Protein AF-A0A0J6CUL3-F1 (afdb_monomer)

Foldseek 3Di:
DDPVVVVVCVQQQCVVPVCLVQLQVLLQVLQQLLLVLLQLLLVLLVLLLVLQVLLLVLLCVLVVDVVPRDQQQAWDWDDLDNDIHTHGNLQVVLCPQVLNSLLSSLSRVSNCQLVVVDDPVVNCVSLVADPQWDWDHDPPGSGTHIGGDDPDPPSHPVVSVVSSLVNLQSSLSSSLSSQLSSVLSVLVSVLSNVLSVLSVVCVVVVHHSVVNSVVSSVSSVVSSVVSSPRDSVVSVVVVVVVCVVVVRDCPSND

Structure (mmCIF, N/CA/C/O backbone):
data_AF-A0A0J6CUL3-F1
#
_entry.id   AF-A0A0J6CUL3-F1
#
loop_
_atom_site.group_PDB
_atom_site.id
_atom_site.type_symbol
_atom_site.label_atom_id
_atom_site.label_alt_id
_atom_site.label_comp_id
_atom_site.label_asym_id
_atom_site.label_entity_id
_atom_site.label_seq_id
_atom_site.pdbx_PDB_ins_code
_atom_site.Cartn_x
_atom_site.Cartn_y
_atom_site.Cartn_z
_atom_site.occupancy
_atom_site.B_iso_or_equiv
_atom_site.auth_seq_id
_atom_site.auth_comp_id
_atom_site.auth_asym_id
_atom_site.auth_atom_id
_atom_site.pdbx_PDB_model_num
ATOM 1 N N . MET A 1 1 ? 11.573 -14.910 -45.440 1.00 44.66 1 MET A N 1
ATOM 2 C CA . MET A 1 1 ? 12.304 -13.724 -44.953 1.00 44.66 1 MET A CA 1
ATOM 3 C C . MET A 1 1 ? 12.453 -12.785 -46.127 1.00 44.66 1 MET A C 1
ATOM 5 O O . MET A 1 1 ? 12.953 -13.216 -47.161 1.00 44.66 1 MET A O 1
ATOM 9 N N . SER A 1 2 ? 11.880 -11.588 -46.028 1.00 43.56 2 SER A N 1
ATOM 10 C CA . SER A 1 2 ? 11.942 -10.580 -47.084 1.00 43.56 2 SER A CA 1
ATOM 11 C C . SER A 1 2 ? 13.260 -9.818 -46.957 1.00 43.56 2 SER A C 1
ATOM 13 O O . SER A 1 2 ? 13.636 -9.421 -45.863 1.00 43.56 2 SER A O 1
ATOM 15 N N . PHE A 1 3 ? 13.939 -9.579 -48.080 1.00 41.72 3 PHE A N 1
ATOM 16 C CA . PHE A 1 3 ? 15.151 -8.750 -48.183 1.00 41.72 3 PHE A CA 1
ATOM 17 C C . PHE A 1 3 ? 14.987 -7.349 -47.554 1.00 41.72 3 PHE A C 1
ATOM 19 O O . PHE A 1 3 ? 15.961 -6.729 -47.141 1.00 41.72 3 PHE A O 1
ATOM 26 N N . TRP A 1 4 ? 13.748 -6.864 -47.440 1.00 39.94 4 TRP A N 1
ATOM 27 C CA . TRP A 1 4 ? 13.429 -5.582 -46.813 1.00 39.94 4 TRP A CA 1
ATOM 28 C C . TRP A 1 4 ? 13.361 -5.633 -45.277 1.00 39.94 4 TRP A C 1
ATOM 30 O O . TRP A 1 4 ? 13.526 -4.587 -44.653 1.00 39.94 4 TRP A O 1
ATOM 40 N N . ASP A 1 5 ? 13.193 -6.814 -44.669 1.00 49.19 5 ASP A N 1
ATOM 41 C CA . ASP A 1 5 ? 13.207 -6.972 -43.204 1.00 49.19 5 ASP A CA 1
ATOM 42 C C . ASP A 1 5 ? 14.637 -6.834 -42.640 1.00 49.19 5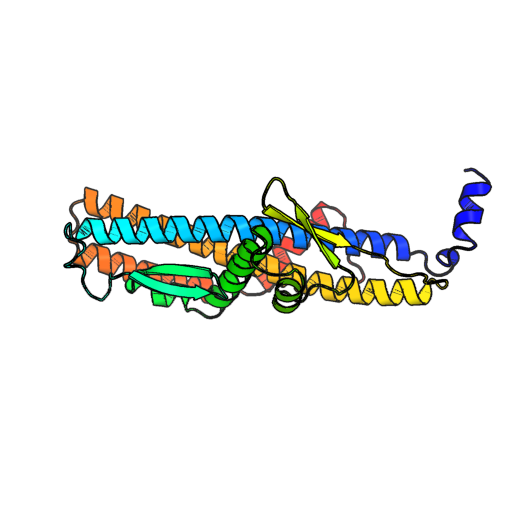 ASP A C 1
ATOM 44 O O . ASP A 1 5 ? 14.825 -6.304 -41.547 1.00 49.19 5 ASP A O 1
ATOM 48 N N . ASP A 1 6 ? 15.659 -7.219 -43.417 1.00 45.94 6 ASP A N 1
ATOM 49 C CA . ASP A 1 6 ? 17.073 -7.142 -43.011 1.00 45.94 6 ASP A CA 1
ATOM 50 C C . ASP A 1 6 ? 17.668 -5.728 -43.144 1.00 45.94 6 ASP A C 1
ATOM 52 O O . ASP A 1 6 ? 18.535 -5.326 -42.365 1.00 45.94 6 ASP A O 1
ATOM 56 N N . ILE A 1 7 ? 17.191 -4.922 -44.099 1.00 44.66 7 ILE A N 1
ATOM 57 C CA . ILE A 1 7 ? 17.697 -3.551 -44.303 1.00 44.66 7 ILE A CA 1
ATOM 58 C C . ILE A 1 7 ? 17.168 -2.595 -43.222 1.00 44.66 7 ILE A C 1
ATOM 60 O O . ILE A 1 7 ? 17.856 -1.642 -42.849 1.00 44.66 7 ILE A O 1
ATOM 64 N N . GLY A 1 8 ? 15.990 -2.883 -42.657 1.00 40.47 8 GLY A N 1
ATOM 65 C CA . GLY A 1 8 ? 15.426 -2.126 -41.537 1.00 40.47 8 GLY A CA 1
ATOM 66 C C . GLY A 1 8 ? 16.288 -2.170 -40.268 1.00 40.47 8 GLY A C 1
ATOM 67 O O . GLY A 1 8 ? 16.299 -1.202 -39.513 1.00 40.47 8 GLY A O 1
ATOM 68 N N . GLY A 1 9 ? 17.063 -3.240 -40.050 1.00 42.53 9 GLY A N 1
ATOM 69 C CA . GLY A 1 9 ? 17.996 -3.354 -38.918 1.00 42.53 9 GLY A CA 1
ATOM 70 C C . GLY A 1 9 ? 19.352 -2.671 -39.141 1.00 42.53 9 GLY A C 1
ATOM 71 O O . GLY A 1 9 ? 20.005 -2.251 -38.181 1.00 42.53 9 GLY A O 1
ATOM 72 N N . LEU A 1 10 ? 19.770 -2.520 -40.402 1.00 45.31 10 LEU A N 1
ATOM 73 C CA . LEU A 1 10 ? 21.104 -2.044 -40.799 1.00 45.31 10 LEU A CA 1
ATOM 74 C C . LEU A 1 10 ? 21.318 -0.539 -40.555 1.00 45.31 10 LEU A C 1
ATOM 76 O O . LEU A 1 10 ? 22.452 -0.104 -40.366 1.00 45.31 10 LEU A O 1
ATOM 80 N N . PHE A 1 11 ? 20.238 0.250 -40.500 1.00 49.31 11 PHE A N 1
ATOM 81 C CA . PHE A 1 11 ? 20.298 1.715 -40.372 1.00 49.31 11 PHE A CA 1
ATOM 82 C C . PHE A 1 11 ? 19.585 2.286 -39.135 1.00 49.31 11 PHE A C 1
ATOM 84 O O . PHE A 1 11 ? 19.601 3.497 -38.932 1.00 49.31 11 PHE A O 1
ATOM 91 N N . THR A 1 12 ? 19.007 1.445 -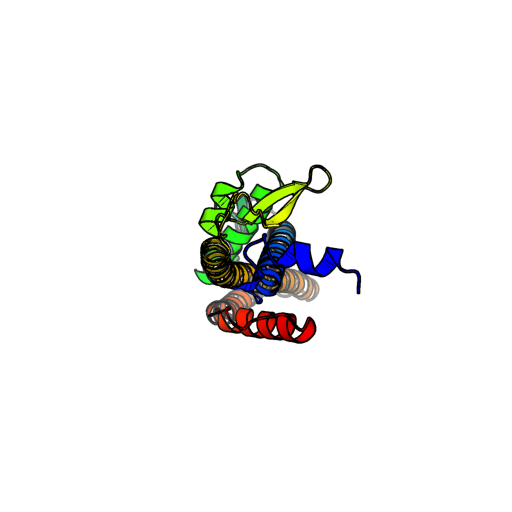38.271 1.00 49.41 12 THR A N 1
ATOM 92 C CA . THR A 1 12 ? 18.362 1.864 -37.005 1.00 49.41 12 THR A CA 1
ATOM 93 C C . THR A 1 12 ? 19.311 1.857 -35.805 1.00 49.41 12 THR A C 1
ATOM 95 O O . THR A 1 12 ? 18.909 2.157 -34.685 1.00 49.41 12 THR A O 1
ATOM 98 N N . GLY A 1 13 ? 20.589 1.529 -36.016 1.00 50.22 13 GLY A N 1
ATOM 99 C CA . GLY A 1 13 ? 21.589 1.445 -34.953 1.00 50.22 13 GLY A CA 1
ATOM 100 C C . GLY A 1 13 ? 21.521 0.157 -34.126 1.00 50.22 13 GLY A C 1
ATOM 101 O O . GLY A 1 13 ? 22.474 -0.118 -33.409 1.00 50.22 13 GLY A O 1
ATOM 102 N N . ASP A 1 14 ? 20.484 -0.675 -34.262 1.00 53.06 14 ASP A N 1
ATOM 103 C CA . ASP A 1 14 ? 20.316 -1.899 -33.462 1.00 53.06 14 ASP A CA 1
ATOM 104 C C . ASP A 1 14 ? 21.173 -3.090 -33.948 1.00 53.06 14 ASP A C 1
ATOM 106 O O . ASP A 1 14 ? 21.410 -4.020 -33.181 1.00 53.06 14 ASP A O 1
ATOM 110 N N . THR A 1 15 ? 21.759 -3.034 -35.155 1.00 59.75 15 THR A N 1
ATOM 111 C CA . THR A 1 15 ? 22.720 -4.056 -35.646 1.00 59.75 15 THR A CA 1
ATOM 112 C C . THR A 1 15 ? 23.924 -4.240 -34.708 1.00 59.75 15 THR A C 1
ATOM 114 O O . THR A 1 15 ? 24.419 -5.352 -34.542 1.00 59.75 15 THR A O 1
ATOM 117 N N . TYR A 1 16 ? 24.380 -3.167 -34.051 1.00 67.12 16 TYR A N 1
ATOM 118 C CA . TYR A 1 16 ? 25.482 -3.215 -33.079 1.00 67.12 16 TYR A CA 1
ATOM 119 C C . TYR A 1 16 ? 25.001 -3.338 -31.621 1.00 67.12 16 TYR A C 1
ATOM 121 O O . TYR A 1 16 ? 25.823 -3.469 -30.714 1.00 67.12 16 TYR A O 1
ATOM 129 N N . PHE A 1 17 ? 23.682 -3.316 -31.384 1.00 75.94 17 PHE A N 1
ATOM 130 C CA . PHE A 1 17 ? 23.062 -3.374 -30.054 1.00 75.94 17 PHE A CA 1
ATOM 131 C C . PHE A 1 17 ? 21.828 -4.302 -30.053 1.00 75.94 17 PHE A C 1
ATOM 133 O O . PHE A 1 17 ? 20.712 -3.855 -29.781 1.00 75.94 17 PHE A O 1
ATOM 140 N N . PRO A 1 18 ? 22.009 -5.613 -30.307 1.00 80.94 18 PRO A N 1
ATOM 141 C CA . PRO A 1 18 ? 20.913 -6.552 -30.581 1.00 80.94 18 PRO A CA 1
ATOM 142 C C . PRO A 1 18 ? 19.974 -6.808 -29.392 1.00 80.94 18 PRO A C 1
ATOM 144 O O . PRO A 1 18 ? 18.867 -7.306 -29.572 1.00 80.94 18 PRO A O 1
ATOM 147 N N . ASP A 1 19 ? 20.393 -6.473 -28.171 1.00 86.88 19 ASP A N 1
ATOM 148 C CA . ASP A 1 19 ? 19.566 -6.615 -26.968 1.00 86.88 19 ASP A CA 1
ATOM 149 C C . ASP A 1 19 ? 18.691 -5.378 -26.684 1.00 86.88 19 ASP A C 1
ATOM 151 O O . ASP A 1 19 ? 17.895 -5.404 -25.749 1.00 86.88 19 ASP A O 1
ATOM 155 N N . ASN A 1 20 ? 18.798 -4.293 -27.465 1.00 86.12 20 ASN A N 1
ATOM 156 C CA . ASN A 1 20 ? 17.945 -3.109 -27.295 1.00 86.12 20 ASN A CA 1
ATOM 157 C C . ASN A 1 20 ? 16.443 -3.441 -27.333 1.00 86.12 20 ASN A C 1
ATOM 159 O O . ASN A 1 20 ? 15.757 -3.019 -26.406 1.00 86.12 20 ASN A O 1
ATOM 163 N N . PRO A 1 21 ? 15.925 -4.252 -28.276 1.00 87.19 21 PRO A N 1
ATOM 164 C CA . PRO A 1 21 ? 14.518 -4.655 -28.252 1.00 87.19 21 PRO A CA 1
ATOM 165 C C . PRO A 1 21 ? 14.106 -5.379 -26.959 1.00 87.19 21 PRO A C 1
ATOM 167 O O . PRO A 1 21 ? 13.010 -5.163 -26.448 1.00 87.19 21 PRO A O 1
ATOM 170 N N . LYS A 1 22 ? 14.993 -6.204 -26.378 1.00 91.19 22 LYS A N 1
ATOM 171 C CA . LYS A 1 22 ? 14.725 -6.880 -25.095 1.00 91.19 22 LYS A CA 1
ATOM 172 C C . LYS A 1 22 ? 14.691 -5.890 -23.935 1.00 91.19 22 LYS A C 1
ATOM 174 O O . LYS A 1 22 ? 13.829 -6.002 -23.070 1.00 91.19 22 LYS A O 1
ATOM 179 N N . ARG A 1 23 ? 15.597 -4.908 -23.936 1.00 91.44 23 ARG A N 1
ATOM 180 C CA . ARG A 1 23 ? 15.607 -3.823 -22.949 1.00 91.44 23 ARG A CA 1
ATOM 181 C C . ARG A 1 23 ? 14.358 -2.952 -23.042 1.00 91.44 23 ARG A C 1
ATOM 183 O O . ARG A 1 23 ? 13.784 -2.622 -22.013 1.00 91.44 23 ARG A O 1
ATOM 190 N N . GLU A 1 24 ? 13.919 -2.603 -24.252 1.00 89.81 24 GLU A N 1
ATOM 191 C CA . GLU A 1 24 ? 12.672 -1.856 -24.462 1.00 89.81 24 GLU A CA 1
ATOM 192 C C . GLU A 1 24 ? 11.479 -2.629 -23.912 1.00 89.81 24 GLU A C 1
ATOM 194 O O . GLU A 1 24 ? 10.695 -2.076 -23.145 1.00 89.81 24 GLU A O 1
ATOM 199 N N . HIS A 1 25 ? 11.383 -3.919 -24.243 1.00 90.94 25 HIS A N 1
ATOM 200 C CA . HIS A 1 25 ? 10.333 -4.782 -23.718 1.00 90.94 25 HIS A CA 1
ATOM 201 C C . HIS A 1 25 ? 10.380 -4.860 -22.187 1.00 90.94 25 HIS A C 1
ATOM 203 O O . HIS A 1 25 ? 9.357 -4.678 -21.535 1.00 90.94 25 HIS A O 1
ATOM 209 N N . ARG A 1 26 ? 11.561 -5.056 -21.587 1.00 94.50 26 ARG A N 1
ATOM 210 C CA . ARG A 1 26 ? 11.705 -5.085 -20.124 1.00 94.50 26 ARG A CA 1
ATOM 211 C C . ARG A 1 26 ? 11.300 -3.759 -19.483 1.00 94.50 26 ARG A C 1
ATOM 213 O O . ARG A 1 26 ? 10.568 -3.758 -18.500 1.00 94.50 26 ARG A O 1
ATOM 220 N N . ALA A 1 27 ? 11.717 -2.629 -20.044 1.00 93.62 27 ALA A N 1
ATOM 221 C CA . ALA A 1 27 ? 11.308 -1.316 -19.558 1.00 93.62 27 ALA A CA 1
ATOM 222 C C . ALA A 1 27 ? 9.782 -1.111 -19.664 1.00 93.62 27 ALA A C 1
ATOM 224 O O . ALA A 1 27 ? 9.184 -0.539 -18.755 1.00 93.62 27 ALA A O 1
ATOM 225 N N . GLN A 1 28 ? 9.136 -1.623 -20.720 1.00 91.94 28 GLN A N 1
ATOM 226 C CA . GLN A 1 28 ? 7.675 -1.610 -20.858 1.00 91.94 28 GLN A CA 1
ATOM 227 C C . GLN A 1 28 ? 6.987 -2.495 -19.811 1.00 91.94 28 GLN A C 1
ATOM 229 O O . GLN A 1 28 ? 6.014 -2.053 -19.207 1.00 91.94 28 GLN A O 1
ATOM 234 N N . GLU A 1 29 ? 7.495 -3.705 -19.552 1.00 94.31 29 GLU A N 1
ATOM 235 C CA . GLU A 1 29 ? 6.981 -4.578 -18.484 1.00 94.31 29 GLU A CA 1
ATOM 236 C C . GLU A 1 29 ? 7.065 -3.892 -17.114 1.00 94.31 29 GLU A C 1
ATOM 238 O O . GLU A 1 29 ? 6.113 -3.929 -16.337 1.00 94.31 29 GLU A O 1
ATOM 243 N N . LEU A 1 30 ? 8.192 -3.235 -16.822 1.00 96.25 30 LEU A N 1
ATOM 244 C CA . LEU A 1 30 ? 8.384 -2.498 -15.573 1.00 96.25 30 LEU A CA 1
ATOM 245 C C . LEU A 1 30 ? 7.421 -1.307 -15.463 1.00 96.25 30 LEU A C 1
ATOM 247 O O . LEU A 1 30 ? 6.851 -1.092 -14.395 1.00 96.25 30 LEU A O 1
ATOM 251 N N . ALA A 1 31 ? 7.203 -0.563 -16.553 1.00 94.00 31 ALA A N 1
ATOM 252 C CA . ALA A 1 31 ? 6.225 0.525 -16.597 1.00 94.00 31 ALA A CA 1
ATOM 253 C C . ALA A 1 31 ? 4.807 0.012 -16.313 1.00 94.00 31 ALA A C 1
ATOM 255 O O . ALA A 1 31 ? 4.128 0.537 -15.429 1.00 94.00 31 ALA A O 1
ATOM 256 N N . GLN A 1 32 ? 4.402 -1.066 -16.989 1.00 93.06 32 GLN A N 1
ATOM 257 C CA . GLN A 1 32 ? 3.103 -1.709 -16.786 1.00 93.06 32 GLN A CA 1
ATOM 258 C C . GLN A 1 32 ? 2.926 -2.186 -15.344 1.00 93.06 32 GLN A C 1
ATOM 260 O O . GLN A 1 32 ? 1.919 -1.869 -14.720 1.00 93.06 32 GLN A O 1
ATOM 265 N N . ASP A 1 33 ? 3.918 -2.872 -14.773 1.00 95.75 33 ASP A N 1
ATOM 266 C CA . ASP A 1 33 ? 3.842 -3.349 -13.392 1.00 95.75 33 ASP A CA 1
ATOM 267 C C . ASP A 1 33 ? 3.747 -2.197 -12.383 1.00 95.75 33 ASP A C 1
ATOM 269 O O . ASP A 1 33 ? 2.975 -2.271 -11.423 1.00 95.75 33 ASP A O 1
ATOM 273 N N . CYS A 1 34 ? 4.495 -1.111 -12.596 1.00 96.44 34 CYS A N 1
ATOM 274 C CA . CYS A 1 34 ? 4.364 0.100 -11.791 1.00 96.44 34 CYS A CA 1
ATOM 275 C C . CYS A 1 34 ? 2.952 0.694 -11.904 1.00 96.44 34 CYS A C 1
ATOM 277 O O . CYS A 1 34 ? 2.367 1.060 -10.881 1.00 96.44 34 CYS A O 1
ATOM 279 N N . GLY A 1 35 ? 2.373 0.754 -13.107 1.00 93.81 35 GLY A N 1
ATOM 280 C CA . GLY A 1 35 ? 0.992 1.204 -13.320 1.00 93.81 35 GLY A CA 1
ATOM 281 C C . GLY A 1 35 ? -0.038 0.311 -12.621 1.00 93.81 35 GLY A C 1
ATOM 282 O O . GLY A 1 35 ? -0.913 0.805 -11.906 1.00 93.81 35 GLY A O 1
ATOM 283 N N . ASP A 1 36 ? 0.117 -1.007 -12.728 1.00 94.25 36 ASP A N 1
ATOM 284 C CA . ASP A 1 36 ? -0.743 -1.991 -12.070 1.00 94.25 36 ASP A CA 1
ATOM 285 C C . ASP A 1 36 ? -0.704 -1.855 -10.545 1.00 94.25 36 ASP A C 1
ATOM 287 O O . ASP A 1 36 ? -1.746 -1.884 -9.882 1.00 94.25 36 ASP A O 1
ATOM 291 N N . PHE A 1 37 ? 0.488 -1.708 -9.955 1.00 96.44 37 PHE A N 1
ATOM 292 C CA . PHE A 1 37 ? 0.608 -1.512 -8.510 1.00 96.44 37 PHE A CA 1
ATOM 293 C C . PHE A 1 37 ? 0.065 -0.161 -8.068 1.00 96.44 37 PHE A C 1
ATOM 295 O O . PHE A 1 37 ? -0.600 -0.114 -7.037 1.00 96.44 37 PHE A O 1
ATOM 302 N N . THR A 1 38 ? 0.273 0.901 -8.846 1.00 95.81 38 THR A N 1
ATOM 303 C CA . THR A 1 38 ? -0.305 2.229 -8.580 1.00 95.81 38 THR A CA 1
ATOM 304 C C . THR A 1 38 ? -1.831 2.159 -8.549 1.00 95.81 38 THR A C 1
ATOM 306 O O . THR A 1 38 ? -2.465 2.632 -7.607 1.00 95.81 38 THR A O 1
ATOM 309 N N . SER A 1 39 ? -2.428 1.474 -9.524 1.00 93.31 39 SER A N 1
ATOM 310 C CA . SER A 1 39 ? -3.876 1.255 -9.601 1.00 93.31 39 SER A CA 1
ATOM 311 C C . SER A 1 39 ? -4.394 0.464 -8.398 1.00 93.31 39 SER A C 1
ATOM 313 O O . SER A 1 39 ? -5.350 0.871 -7.740 1.00 93.31 39 SER A O 1
ATOM 315 N N . LYS A 1 40 ? -3.716 -0.635 -8.042 1.00 95.12 40 LYS A N 1
ATOM 316 C CA . LYS A 1 40 ? -4.054 -1.439 -6.855 1.00 95.12 40 LYS A CA 1
ATOM 317 C C . LYS A 1 40 ? -3.923 -0.645 -5.557 1.00 95.12 40 LYS A C 1
ATOM 319 O O . LYS A 1 40 ? -4.733 -0.828 -4.655 1.00 95.12 40 LYS A O 1
ATOM 324 N N . LEU A 1 41 ? -2.908 0.207 -5.451 1.00 96.81 41 LEU A N 1
ATOM 325 C CA . LEU A 1 41 ? -2.666 1.073 -4.300 1.00 96.81 41 LEU A CA 1
ATOM 326 C C . LEU A 1 41 ? -3.743 2.150 -4.158 1.00 96.81 41 LEU A C 1
ATOM 328 O O . LEU A 1 41 ? -4.179 2.393 -3.038 1.00 96.81 41 LEU A O 1
ATOM 332 N N . SER A 1 42 ? -4.209 2.727 -5.267 1.00 94.88 42 SER A N 1
ATOM 333 C CA . SER A 1 42 ? -5.346 3.654 -5.282 1.00 94.88 42 SER A CA 1
ATOM 334 C C . SER A 1 42 ? -6.611 3.002 -4.709 1.00 94.88 42 SER A C 1
ATOM 336 O O . SER A 1 42 ? -7.157 3.479 -3.713 1.00 94.88 42 SER A O 1
ATOM 338 N N . SER A 1 43 ? -7.013 1.837 -5.237 1.00 94.50 43 SER A N 1
ATOM 339 C CA . SER A 1 43 ? -8.168 1.090 -4.711 1.00 94.50 43 SER A CA 1
ATOM 340 C C . SER A 1 43 ? -7.988 0.669 -3.251 1.00 94.50 43 SER A C 1
ATOM 342 O O . SER A 1 43 ? -8.943 0.614 -2.479 1.00 94.50 43 SER A O 1
ATOM 344 N N . LEU A 1 44 ? -6.756 0.356 -2.851 1.00 95.69 44 LEU A N 1
ATOM 345 C CA . LEU A 1 44 ? -6.450 -0.043 -1.485 1.00 95.69 44 LEU A CA 1
ATOM 346 C C . LEU A 1 44 ? -6.482 1.137 -0.509 1.00 95.69 44 LEU A C 1
ATOM 348 O O . LEU A 1 44 ? -6.868 0.931 0.636 1.00 95.69 44 LEU A O 1
ATOM 352 N N . ALA A 1 45 ? -6.135 2.354 -0.938 1.00 95.81 45 ALA A N 1
ATOM 353 C CA . ALA A 1 45 ? -6.303 3.558 -0.127 1.00 95.81 45 ALA A CA 1
ATOM 354 C C . ALA A 1 45 ? -7.784 3.779 0.202 1.00 95.81 45 ALA A C 1
ATOM 356 O O . ALA A 1 45 ? -8.146 3.903 1.371 1.00 95.81 45 ALA A O 1
ATOM 357 N N . GLU A 1 46 ? -8.647 3.739 -0.816 1.00 94.38 46 GLU A N 1
ATOM 358 C CA . GLU A 1 46 ? -10.098 3.845 -0.640 1.00 94.38 46 GLU A CA 1
ATOM 359 C C . GLU A 1 46 ? -10.625 2.745 0.289 1.00 94.38 46 GLU A C 1
ATOM 361 O O . GLU A 1 46 ? -11.355 3.021 1.243 1.00 94.38 46 GLU A O 1
ATOM 366 N N . LYS A 1 47 ? -10.178 1.500 0.080 1.00 95.31 47 LYS A N 1
ATOM 367 C CA . LYS A 1 47 ? -10.542 0.380 0.947 1.00 95.31 47 LYS A CA 1
ATOM 368 C C . LYS A 1 47 ? -10.115 0.610 2.399 1.00 95.31 47 LYS A C 1
ATOM 370 O O . LYS A 1 47 ? -10.929 0.417 3.292 1.00 95.31 47 LYS A O 1
ATOM 375 N N . VAL A 1 48 ? -8.872 1.028 2.647 1.00 96.31 48 VAL A N 1
ATOM 376 C CA . VAL A 1 48 ? -8.377 1.296 4.006 1.00 96.31 48 VAL A CA 1
ATOM 377 C C . VAL A 1 48 ? -9.180 2.412 4.669 1.00 96.31 48 VAL A C 1
ATOM 379 O O . VAL A 1 48 ? -9.530 2.273 5.836 1.00 96.31 48 VAL A O 1
ATOM 382 N N . LYS A 1 49 ? -9.521 3.484 3.943 1.00 95.81 49 LYS A N 1
ATOM 383 C CA . LYS A 1 49 ? -10.384 4.550 4.472 1.00 95.81 49 LYS A CA 1
ATOM 384 C C . LYS A 1 49 ? -11.743 4.007 4.896 1.00 95.81 49 LYS A C 1
ATOM 386 O O . LYS A 1 49 ? -12.159 4.256 6.021 1.00 95.81 49 LYS A O 1
ATOM 391 N N . ASN A 1 50 ? -12.379 3.205 4.047 1.00 95.56 50 ASN A N 1
ATOM 392 C CA . ASN A 1 50 ? -13.664 2.584 4.363 1.00 95.56 50 ASN A CA 1
ATOM 393 C C . ASN A 1 50 ? -13.564 1.618 5.557 1.00 95.56 50 ASN A C 1
ATOM 395 O O . ASN A 1 50 ? -14.413 1.659 6.445 1.00 95.56 50 ASN A O 1
ATOM 399 N N . ASP A 1 51 ? -12.513 0.793 5.615 1.00 95.94 51 ASP A N 1
ATOM 400 C CA . ASP A 1 51 ? -12.273 -0.130 6.730 1.00 95.94 51 ASP A CA 1
ATOM 401 C C . ASP A 1 51 ? -12.051 0.639 8.055 1.00 95.94 51 ASP A C 1
ATOM 403 O O . ASP A 1 51 ? -12.545 0.223 9.102 1.00 95.94 51 ASP A O 1
ATOM 407 N N . LEU A 1 52 ? -11.331 1.769 8.025 1.00 96.19 52 LEU A N 1
ATOM 408 C CA . LEU A 1 52 ? -11.109 2.639 9.188 1.00 96.19 52 LEU A CA 1
ATOM 409 C C . LEU A 1 52 ? -12.398 3.322 9.647 1.00 96.19 52 LEU A C 1
ATOM 411 O O . LEU A 1 52 ? -12.687 3.324 10.842 1.00 96.19 52 LEU A O 1
ATOM 415 N N . THR A 1 53 ? -13.190 3.864 8.717 1.00 94.94 53 THR A N 1
ATOM 416 C CA . THR A 1 53 ? -14.505 4.440 9.028 1.00 94.94 53 THR A CA 1
ATOM 417 C C . THR A 1 53 ? -15.401 3.398 9.689 1.00 94.94 53 THR A C 1
ATOM 419 O O . THR A 1 53 ? -15.955 3.658 10.754 1.00 94.94 53 THR A O 1
ATOM 422 N N . GLN A 1 54 ? -15.463 2.189 9.126 1.00 94.50 54 GLN A N 1
ATOM 423 C CA . GLN A 1 54 ? -16.227 1.092 9.708 1.00 94.50 54 GLN A CA 1
ATOM 424 C C . GLN A 1 54 ? -15.734 0.742 11.121 1.00 94.50 54 GLN A C 1
ATOM 426 O O . GLN A 1 54 ? -16.546 0.578 12.031 1.00 94.50 54 GLN A O 1
ATOM 431 N N . LEU A 1 55 ? -14.419 0.649 11.331 1.00 95.38 55 LEU A N 1
ATOM 432 C CA . LEU A 1 55 ? -13.854 0.368 12.650 1.00 95.38 55 LEU A CA 1
ATOM 433 C C . LEU A 1 55 ? -14.199 1.468 13.668 1.00 95.38 55 LEU A C 1
ATOM 435 O O . LEU A 1 55 ? -14.552 1.160 14.808 1.00 95.38 55 LEU A O 1
ATOM 439 N N . ASN A 1 56 ? -14.134 2.740 13.266 1.00 94.12 56 ASN A N 1
ATOM 440 C CA . ASN A 1 56 ? -14.511 3.871 14.116 1.00 94.12 56 ASN A CA 1
ATOM 441 C C . ASN A 1 56 ? -15.994 3.800 14.512 1.00 94.12 56 ASN A C 1
ATOM 443 O O . ASN A 1 56 ? -16.317 3.971 15.689 1.00 94.12 56 ASN A O 1
ATOM 447 N N . ASP A 1 57 ? -16.882 3.493 13.564 1.00 92.12 57 ASP A N 1
ATOM 448 C CA . ASP A 1 57 ? -18.318 3.337 13.818 1.00 92.12 57 ASP A CA 1
ATOM 449 C C . ASP A 1 57 ? -18.601 2.166 14.768 1.00 92.12 57 ASP A C 1
ATOM 451 O O . ASP A 1 57 ? -19.415 2.266 15.691 1.00 92.12 57 ASP A O 1
ATOM 455 N N . GLU A 1 58 ? -17.899 1.047 14.589 1.00 92.75 58 GLU A N 1
ATOM 456 C CA .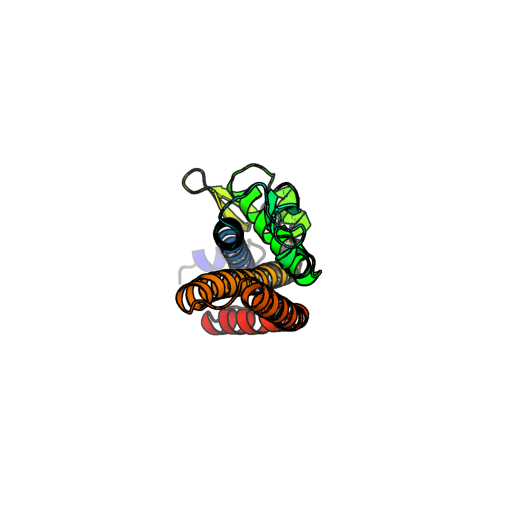 GLU A 1 58 ? -18.039 -0.130 15.443 1.00 92.75 58 GLU A CA 1
ATOM 457 C C . GLU A 1 58 ? -17.557 0.136 16.870 1.00 92.75 58 GLU A C 1
ATOM 459 O O . GLU A 1 58 ? -18.264 -0.213 17.822 1.00 92.75 58 GLU A O 1
ATOM 464 N N . LEU A 1 59 ? -16.419 0.818 17.026 1.00 92.94 59 LEU A N 1
ATOM 465 C CA . LEU A 1 59 ? -15.925 1.294 18.318 1.00 92.94 59 LEU A CA 1
ATOM 466 C C . LEU A 1 59 ? -16.919 2.256 18.969 1.00 92.94 59 LEU A C 1
ATOM 468 O O . LEU A 1 59 ? -17.243 2.093 20.145 1.00 92.94 59 LEU A O 1
ATOM 472 N N . ALA A 1 60 ? -17.469 3.209 18.213 1.00 90.62 60 ALA A N 1
ATOM 473 C CA . ALA A 1 60 ? -18.474 4.134 18.723 1.00 90.62 60 ALA A CA 1
ATOM 474 C C . ALA A 1 60 ? -19.742 3.403 19.197 1.00 90.62 60 ALA A C 1
ATOM 476 O O . ALA A 1 60 ? -20.299 3.712 20.256 1.00 90.62 60 ALA A O 1
ATOM 477 N N . SER A 1 61 ? -20.151 2.364 18.464 1.00 90.62 61 SER A N 1
ATOM 478 C CA . SER A 1 61 ? -21.325 1.545 18.778 1.00 90.62 61 SER A CA 1
ATOM 479 C C . SER A 1 61 ? -21.223 0.780 20.103 1.00 90.62 61 SER A C 1
ATOM 481 O O . SER A 1 61 ? -22.250 0.318 20.610 1.00 90.62 61 SER A O 1
ATOM 483 N N . LEU A 1 62 ? -20.013 0.595 20.648 1.00 91.19 62 LEU A N 1
ATOM 484 C CA . LEU A 1 62 ? -19.818 -0.018 21.963 1.00 91.19 62 LEU A CA 1
ATOM 485 C C . LEU A 1 62 ? -20.330 0.892 23.082 1.00 91.19 62 LEU A C 1
ATOM 487 O O . LEU A 1 62 ? -20.838 0.395 24.083 1.00 91.19 62 LEU A O 1
ATOM 491 N N . TYR A 1 63 ? -20.245 2.210 22.900 1.00 89.06 63 TYR A N 1
ATOM 492 C CA . TYR A 1 63 ? -20.575 3.197 23.930 1.00 89.06 63 TYR A CA 1
ATOM 493 C C . TYR A 1 63 ? -21.977 3.795 23.772 1.00 89.06 63 TYR A C 1
ATOM 495 O O . TYR A 1 63 ? -22.476 4.426 24.702 1.00 89.06 63 TYR A O 1
ATOM 503 N N . GLY A 1 64 ? -22.623 3.601 22.617 1.00 81.19 64 GLY A N 1
ATOM 504 C CA . GLY A 1 64 ? -24.004 4.017 22.328 1.00 81.19 64 GLY A CA 1
ATOM 505 C C . GLY A 1 64 ? -24.219 5.530 22.183 1.00 81.19 64 GLY A C 1
ATOM 506 O O . GLY A 1 64 ? -25.117 5.945 21.460 1.00 81.19 64 GLY A O 1
ATOM 507 N N . ASP A 1 65 ? -23.386 6.347 22.827 1.00 77.81 65 ASP A N 1
ATOM 508 C CA . ASP A 1 65 ? -23.396 7.806 22.770 1.00 77.81 65 ASP A CA 1
ATO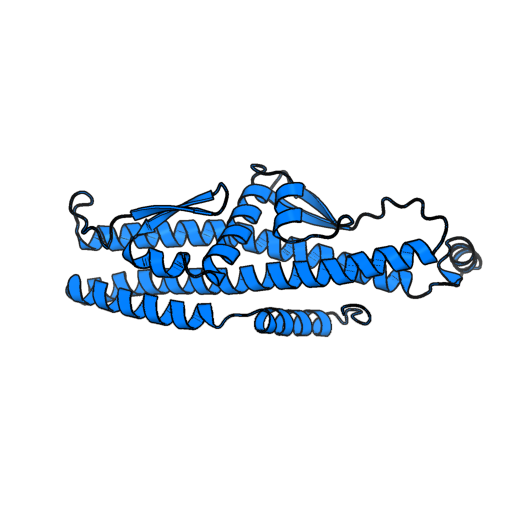M 509 C C . ASP A 1 65 ? -22.041 8.319 22.239 1.00 77.81 65 ASP A C 1
ATOM 511 O O . ASP A 1 65 ? -21.049 8.307 22.979 1.00 77.81 65 ASP A O 1
ATOM 515 N N . PRO A 1 66 ? -21.979 8.798 20.981 1.00 71.75 66 PRO A N 1
ATOM 516 C CA . PRO A 1 66 ? -20.751 9.312 20.371 1.00 71.75 66 PRO A CA 1
ATOM 517 C C . PRO A 1 66 ? -20.113 10.473 21.147 1.00 71.75 66 PRO A C 1
ATOM 519 O O . PRO A 1 66 ? -18.902 10.677 21.080 1.00 71.75 66 PRO A O 1
ATOM 522 N N . THR A 1 67 ? -20.897 11.224 21.930 1.00 74.88 67 THR A N 1
ATOM 523 C CA . THR A 1 67 ? -20.386 12.361 22.716 1.00 74.88 67 THR A CA 1
ATOM 524 C C . THR A 1 67 ? -19.629 11.927 23.974 1.00 74.88 67 THR A C 1
ATOM 526 O O . THR A 1 67 ? -18.849 12.704 24.528 1.00 74.88 67 THR A O 1
ATOM 529 N N . LYS A 1 68 ? -19.805 10.669 24.402 1.00 78.88 68 LYS A N 1
ATOM 530 C CA . LYS A 1 68 ? -19.203 10.089 25.614 1.00 78.88 68 LYS A CA 1
ATOM 531 C C . LYS A 1 68 ? -18.065 9.117 25.324 1.00 78.88 68 LYS A C 1
ATOM 533 O O . LYS A 1 68 ? -17.652 8.384 26.220 1.00 78.88 68 LYS A O 1
ATOM 538 N N . LEU A 1 69 ? -17.550 9.111 24.095 1.00 84.81 69 LEU A N 1
ATOM 539 C CA . LEU A 1 69 ? -16.428 8.256 23.736 1.00 84.81 69 LEU A CA 1
ATOM 540 C C . LEU A 1 69 ? -15.212 8.546 24.630 1.00 84.81 69 LEU A C 1
ATOM 542 O O . LEU A 1 69 ? -14.816 9.710 24.756 1.00 84.81 69 LEU A O 1
ATOM 546 N N . PRO A 1 70 ? -14.604 7.519 25.246 1.00 87.44 70 PRO A N 1
ATOM 547 C CA . PRO A 1 70 ? -13.315 7.657 25.909 1.00 87.44 70 PRO A CA 1
ATOM 548 C C . PRO A 1 70 ? -12.241 8.203 24.965 1.00 87.44 70 PRO A C 1
ATOM 550 O O . PRO A 1 70 ? -12.275 7.971 23.757 1.00 87.44 70 PRO A O 1
ATOM 553 N N . SER A 1 71 ? -11.260 8.922 25.510 1.00 85.62 71 SER A N 1
ATOM 554 C CA . SER A 1 71 ? -10.192 9.537 24.710 1.00 85.62 71 SER A CA 1
ATOM 555 C C . SER A 1 71 ? -9.377 8.530 23.899 1.00 85.62 71 SER A C 1
ATOM 557 O O . SER A 1 71 ? -8.871 8.887 22.845 1.00 85.62 71 SER A O 1
ATOM 559 N N . ASP A 1 72 ? -9.252 7.284 24.364 1.00 83.06 72 ASP A N 1
ATOM 560 C CA . ASP A 1 72 ? -8.512 6.229 23.670 1.00 83.06 72 ASP A CA 1
ATOM 561 C C . ASP A 1 72 ? -9.288 5.590 22.507 1.00 83.06 72 ASP A C 1
ATOM 563 O O . ASP A 1 72 ? -8.697 4.828 21.752 1.00 83.06 72 ASP A O 1
ATOM 567 N N . VAL A 1 73 ? -10.562 5.931 22.297 1.00 88.25 73 VAL A N 1
ATOM 568 C CA . VAL A 1 73 ? -11.357 5.461 21.144 1.00 88.25 73 VAL A CA 1
ATOM 569 C C . VAL A 1 73 ? -11.895 6.592 20.271 1.00 88.25 73 VAL A C 1
ATOM 571 O O . VAL A 1 73 ? -12.479 6.326 19.224 1.00 88.25 73 VAL A O 1
ATOM 574 N N . LYS A 1 74 ? -11.701 7.855 20.670 1.00 90.81 74 LYS A N 1
ATOM 575 C CA . LYS A 1 74 ? -12.092 8.996 19.838 1.00 90.81 74 LYS A CA 1
ATOM 576 C C . LYS A 1 74 ? -11.306 8.985 18.522 1.00 90.81 74 LYS A C 1
ATOM 578 O O . LYS A 1 74 ? -10.088 8.791 18.563 1.00 90.81 74 LYS A O 1
ATOM 583 N N . PRO A 1 75 ? -11.972 9.201 17.377 1.00 91.94 75 PRO A N 1
ATOM 584 C CA . PRO A 1 75 ? -11.282 9.438 16.123 1.00 91.94 75 PRO A CA 1
ATOM 585 C C . PRO A 1 75 ? -10.436 10.707 16.197 1.00 91.94 75 PRO A C 1
ATOM 587 O O . PRO A 1 75 ? -10.856 11.716 16.769 1.00 91.94 75 PRO A O 1
ATOM 590 N N . VAL A 1 76 ? -9.249 10.635 15.611 1.00 94.06 76 VAL A N 1
ATOM 591 C CA . VAL A 1 76 ? -8.395 11.775 15.302 1.00 94.06 76 VAL A CA 1
ATOM 592 C C . VAL A 1 76 ? -8.130 11.787 13.807 1.00 94.06 76 VAL A C 1
ATOM 594 O O . VAL A 1 76 ? -7.942 10.732 13.199 1.00 94.06 76 VAL A O 1
ATOM 597 N N . GLU A 1 77 ? -8.120 12.977 13.223 1.00 94.94 77 GLU A N 1
ATOM 598 C CA . GLU A 1 77 ? -7.776 13.143 11.819 1.00 94.94 77 GLU A CA 1
ATOM 599 C C . GLU A 1 77 ? -6.269 12.941 11.634 1.00 94.94 77 GLU A C 1
ATOM 601 O O . GLU A 1 77 ? -5.446 13.476 12.385 1.00 94.94 77 GLU A O 1
ATOM 606 N N . MET A 1 78 ? -5.909 12.136 10.641 1.00 94.00 78 MET A N 1
ATOM 607 C CA . MET A 1 78 ? -4.536 11.894 10.232 1.00 94.00 78 MET A CA 1
ATOM 608 C C . MET A 1 78 ? -4.365 12.130 8.738 1.00 94.00 78 MET A C 1
ATOM 610 O O . MET A 1 78 ? -5.177 11.689 7.927 1.00 94.00 78 MET A O 1
ATOM 614 N N . GLU A 1 79 ? -3.258 12.777 8.384 1.00 93.00 79 GLU A N 1
ATOM 615 C CA . GLU A 1 79 ? -2.930 13.126 7.007 1.00 93.00 79 GLU A CA 1
ATOM 616 C C . GLU A 1 79 ? -1.764 12.283 6.483 1.00 93.00 79 GLU A C 1
ATOM 618 O O . GLU A 1 79 ? -0.712 12.164 7.117 1.00 93.00 79 GLU A O 1
ATOM 623 N N . PHE A 1 80 ? -1.936 11.735 5.281 1.00 90.62 80 PHE A N 1
ATOM 624 C CA . PHE A 1 80 ? -0.878 11.073 4.520 1.00 90.62 80 PHE A CA 1
ATOM 625 C C . PHE A 1 80 ? -0.722 11.786 3.174 1.00 90.62 80 PHE A C 1
ATOM 627 O O . PHE A 1 80 ? -1.397 11.475 2.193 1.00 90.62 80 PHE A O 1
ATOM 634 N N . GLY A 1 81 ? 0.146 12.800 3.137 1.00 82.56 81 GLY A N 1
ATOM 635 C CA . GLY A 1 81 ? 0.168 13.763 2.035 1.00 82.56 81 GLY A CA 1
ATOM 636 C C . GLY A 1 81 ? -1.020 14.719 2.148 1.00 82.56 81 GLY A C 1
ATOM 637 O O . GLY A 1 81 ? -1.174 15.362 3.175 1.00 82.56 81 GLY A O 1
ATOM 638 N N . GLN A 1 82 ? -1.858 14.804 1.112 1.00 85.00 82 GLN A N 1
ATOM 639 C CA . GLN A 1 82 ? -3.097 15.607 1.126 1.00 85.00 82 GLN A CA 1
ATOM 640 C C . GLN A 1 82 ? -4.346 14.769 1.446 1.00 85.00 82 GLN A C 1
ATOM 642 O O . GLN A 1 82 ? -5.470 15.254 1.372 1.00 85.00 82 GLN A O 1
ATOM 647 N N . TRP A 1 83 ? -4.163 13.488 1.769 1.00 90.88 83 TRP A N 1
ATOM 648 C CA . TRP A 1 83 ? -5.257 12.563 2.023 1.00 90.88 83 TRP A CA 1
ATOM 649 C C . TRP A 1 83 ? -5.514 12.431 3.524 1.00 90.88 83 TRP A C 1
ATOM 651 O O . TRP A 1 83 ? -4.689 11.869 4.249 1.00 90.88 83 TRP A O 1
ATOM 661 N N . GLY A 1 84 ? -6.660 12.953 3.963 1.00 92.19 84 GLY A N 1
ATOM 662 C CA . GLY A 1 84 ? -7.140 12.874 5.342 1.00 92.19 84 GLY A CA 1
ATOM 663 C C . GLY A 1 84 ? -7.992 11.630 5.612 1.00 92.19 84 GLY A C 1
ATOM 664 O O . GLY A 1 84 ? -8.879 11.264 4.816 1.00 92.19 84 GLY A O 1
ATOM 665 N N . VAL A 1 85 ? -7.734 10.995 6.756 1.00 94.25 85 VAL A N 1
ATOM 666 C CA . VAL A 1 85 ? -8.521 9.886 7.306 1.00 94.25 85 VAL A CA 1
ATOM 667 C C . VAL A 1 85 ? -8.714 10.020 8.810 1.00 94.25 85 VAL A C 1
ATOM 669 O O . VAL A 1 85 ? -7.774 10.303 9.547 1.00 94.25 85 VAL A O 1
ATOM 672 N N . ASP A 1 86 ? -9.931 9.743 9.269 1.00 94.69 86 ASP A N 1
ATOM 673 C CA . ASP A 1 86 ? -10.245 9.661 10.692 1.00 94.69 86 ASP A CA 1
ATOM 674 C C . ASP A 1 86 ? -9.874 8.290 11.243 1.00 94.69 86 ASP A C 1
ATOM 676 O O . ASP A 1 86 ? -10.271 7.250 10.707 1.00 94.69 86 ASP A O 1
ATOM 680 N N . VAL A 1 87 ? -9.136 8.270 12.348 1.00 94.88 87 VAL A N 1
ATOM 681 C CA . VAL A 1 87 ? -8.623 7.037 12.944 1.00 94.88 87 VAL A CA 1
ATOM 682 C C . VAL A 1 87 ? -8.832 7.074 14.445 1.00 94.88 87 VAL A C 1
ATOM 684 O O . VAL A 1 87 ? -8.369 7.991 15.117 1.00 94.88 87 VAL A O 1
ATOM 687 N N . ALA A 1 88 ? -9.499 6.066 15.005 1.00 94.19 88 ALA A N 1
ATOM 688 C CA . ALA A 1 88 ? -9.608 5.918 16.452 1.00 94.19 88 ALA A CA 1
ATOM 689 C C . ALA A 1 88 ? -8.224 5.925 17.121 1.00 94.19 88 ALA A C 1
ATOM 691 O O . ALA A 1 88 ? -7.310 5.219 16.687 1.00 94.19 88 ALA A O 1
ATOM 692 N N . GLN A 1 89 ? -8.082 6.672 18.219 1.00 94.62 89 GLN A N 1
ATOM 693 C CA . GLN A 1 89 ? -6.818 6.840 18.948 1.00 94.62 89 GLN A CA 1
ATOM 694 C C . GLN A 1 89 ? -6.131 5.503 19.300 1.00 94.62 89 GLN A C 1
ATOM 696 O O . GLN A 1 89 ? -4.905 5.408 19.271 1.00 94.62 89 GLN A O 1
ATOM 701 N N . LEU A 1 90 ? -6.916 4.456 19.565 1.00 94.44 90 LEU A N 1
ATOM 702 C CA . LEU A 1 90 ? -6.480 3.077 19.791 1.00 94.44 90 LEU A CA 1
ATOM 703 C C . LEU A 1 90 ? -5.631 2.497 18.645 1.00 94.44 90 LEU A C 1
ATOM 705 O O . LEU A 1 90 ? -4.739 1.685 18.883 1.00 94.44 90 LEU A O 1
ATOM 709 N N . ILE A 1 91 ? -5.918 2.900 17.409 1.00 94.94 91 ILE A N 1
ATOM 710 C CA . ILE A 1 91 ? -5.316 2.386 16.174 1.00 94.94 91 ILE A CA 1
ATOM 711 C C . ILE A 1 91 ? -4.172 3.283 15.688 1.00 94.94 91 ILE A C 1
ATOM 713 O O . ILE A 1 91 ? -3.329 2.836 14.916 1.00 94.94 91 ILE A O 1
ATOM 717 N N . VAL A 1 92 ? -4.061 4.518 16.183 1.00 95.44 92 VAL A N 1
ATOM 718 C CA . VAL A 1 92 ? -2.979 5.455 15.821 1.00 95.44 92 VAL A CA 1
ATOM 719 C C . VAL A 1 92 ? -1.574 4.832 15.909 1.00 95.44 92 VAL A C 1
ATOM 721 O O . VAL A 1 92 ? -0.797 5.007 14.964 1.00 95.44 92 VAL A O 1
ATOM 724 N N . PRO A 1 93 ? -1.215 4.050 16.951 1.00 95.62 93 PRO A N 1
ATOM 725 C CA . PRO A 1 93 ? 0.098 3.407 17.008 1.00 95.62 93 PRO A CA 1
ATOM 726 C C . PRO A 1 93 ? 0.380 2.465 15.831 1.00 95.62 93 PRO A C 1
ATOM 728 O O . PRO A 1 93 ? 1.534 2.294 15.463 1.00 95.62 93 PRO A O 1
ATOM 731 N N . LEU A 1 94 ? -0.653 1.866 15.228 1.00 94.81 94 LEU A N 1
ATOM 732 C CA . LEU A 1 94 ? -0.519 0.961 14.086 1.00 94.81 94 LEU A CA 1
ATOM 733 C C . LEU A 1 94 ? -0.166 1.708 12.798 1.00 94.81 94 LEU A C 1
ATOM 735 O O . LEU A 1 94 ? 0.699 1.274 12.041 1.00 94.81 94 LEU A O 1
ATOM 739 N N . ILE A 1 95 ? -0.836 2.830 12.544 1.00 94.44 95 ILE A N 1
ATOM 740 C CA . ILE A 1 95 ? -0.683 3.581 11.291 1.00 94.44 95 ILE A CA 1
ATOM 741 C C . ILE A 1 95 ? 0.492 4.560 11.308 1.00 94.44 95 ILE A C 1
ATOM 743 O O . ILE A 1 95 ? 0.942 4.999 10.253 1.00 94.44 95 ILE A O 1
ATOM 747 N N . THR A 1 96 ? 1.015 4.873 12.494 1.00 94.69 96 THR A N 1
ATOM 748 C CA . THR A 1 96 ? 2.210 5.712 12.670 1.00 94.69 96 THR A CA 1
ATOM 749 C C . THR A 1 96 ? 3.518 4.920 12.624 1.00 94.69 96 THR A C 1
ATOM 751 O O . THR A 1 96 ? 4.585 5.532 12.559 1.00 94.69 96 THR A O 1
ATOM 754 N N . VAL A 1 97 ? 3.471 3.578 12.586 1.00 94.88 97 VAL A N 1
ATOM 755 C CA . VAL A 1 97 ? 4.665 2.750 12.340 1.00 94.88 97 VAL A CA 1
ATOM 756 C C . VAL A 1 97 ? 5.319 3.197 11.023 1.00 94.88 97 VAL A C 1
ATOM 758 O O . VAL A 1 97 ? 4.616 3.263 10.014 1.00 94.88 97 VAL A O 1
ATOM 761 N N . PRO A 1 98 ? 6.641 3.463 10.973 1.00 94.94 98 PRO A N 1
ATOM 762 C CA . PRO A 1 98 ? 7.291 4.068 9.805 1.00 94.94 98 PRO A CA 1
ATOM 763 C C . PRO A 1 98 ? 7.037 3.349 8.474 1.00 94.94 98 PRO A C 1
ATOM 765 O O . PRO A 1 98 ? 6.792 3.990 7.454 1.00 94.94 98 PRO A O 1
ATOM 768 N N . VAL A 1 99 ? 7.062 2.012 8.464 1.00 95.19 99 VAL A N 1
ATOM 769 C CA . VAL A 1 99 ? 6.790 1.237 7.242 1.00 95.19 99 VAL A CA 1
ATOM 770 C C . VAL A 1 99 ? 5.332 1.362 6.794 1.00 95.19 99 VAL A C 1
ATOM 772 O O . VAL A 1 99 ? 5.057 1.409 5.594 1.00 95.19 99 VAL A O 1
ATOM 775 N N . VAL A 1 100 ? 4.402 1.467 7.745 1.00 96.44 100 VAL A N 1
ATOM 776 C CA . VAL A 1 100 ? 2.966 1.604 7.486 1.00 96.44 100 VAL A CA 1
ATOM 777 C C . VAL A 1 100 ? 2.651 3.009 7.001 1.00 96.44 100 VAL A C 1
ATOM 779 O O . VAL A 1 100 ? 2.035 3.150 5.952 1.00 96.44 100 VAL A O 1
ATOM 782 N N . SER A 1 101 ? 3.137 4.041 7.690 1.00 96.00 101 SER A N 1
ATOM 783 C CA . SER A 1 101 ? 2.904 5.435 7.310 1.00 96.00 101 SER A CA 1
ATOM 784 C C . SER A 1 101 ? 3.495 5.772 5.939 1.00 96.00 101 SER A C 1
ATOM 786 O O . SER A 1 101 ? 2.831 6.413 5.121 1.00 96.00 101 SER A O 1
ATOM 788 N N . ALA A 1 102 ? 4.695 5.271 5.625 1.00 95.88 102 ALA A N 1
ATOM 789 C CA . ALA A 1 102 ? 5.292 5.423 4.299 1.00 95.88 102 ALA A CA 1
ATOM 790 C C . ALA A 1 102 ? 4.473 4.703 3.212 1.00 95.88 102 ALA A C 1
ATOM 792 O O . ALA A 1 102 ? 4.255 5.250 2.129 1.00 95.88 102 ALA A O 1
ATOM 793 N N . SER A 1 103 ? 3.984 3.494 3.501 1.00 97.25 103 SER A N 1
ATOM 794 C CA . SER A 1 103 ? 3.158 2.723 2.564 1.00 97.25 103 SER A CA 1
ATOM 795 C C . SER A 1 103 ? 1.792 3.371 2.344 1.00 97.25 103 SER A C 1
ATOM 797 O O . SER A 1 103 ? 1.349 3.478 1.199 1.00 97.25 103 SER A O 1
ATOM 799 N N . LEU A 1 104 ? 1.145 3.856 3.406 1.00 97.12 104 LEU A N 1
ATOM 800 C CA . LEU A 1 104 ? -0.104 4.613 3.334 1.00 97.12 104 LEU A CA 1
ATOM 801 C C . LEU A 1 104 ? 0.078 5.900 2.538 1.00 97.12 104 LEU A C 1
ATOM 803 O O . LEU A 1 104 ? -0.744 6.183 1.679 1.00 97.12 104 LEU A O 1
ATOM 807 N N . THR A 1 105 ? 1.186 6.619 2.731 1.00 97.31 105 THR A N 1
ATOM 808 C CA . THR A 1 105 ? 1.511 7.812 1.930 1.00 97.31 105 THR A CA 1
ATOM 809 C C . THR A 1 105 ? 1.584 7.488 0.438 1.00 97.31 105 THR A C 1
ATOM 811 O O . THR A 1 105 ? 1.053 8.236 -0.380 1.00 97.31 105 THR A O 1
ATOM 814 N N . ILE A 1 106 ? 2.183 6.355 0.057 1.00 97.50 106 ILE A N 1
ATOM 815 C CA . ILE A 1 106 ? 2.226 5.923 -1.348 1.00 97.50 106 ILE A CA 1
ATOM 816 C C . ILE A 1 106 ? 0.822 5.564 -1.860 1.00 97.50 106 ILE A C 1
ATOM 818 O O . ILE A 1 106 ? 0.472 5.952 -2.975 1.00 97.50 106 ILE A O 1
ATOM 822 N N . ALA A 1 107 ? 0.003 4.861 -1.071 1.00 97.06 107 ALA A N 1
ATOM 823 C CA . ALA A 1 107 ? -1.372 4.525 -1.454 1.00 97.06 107 ALA A CA 1
ATOM 824 C C . ALA A 1 107 ? -2.258 5.767 -1.602 1.00 97.06 107 ALA A C 1
ATOM 826 O O . ALA A 1 107 ? -2.891 5.944 -2.639 1.00 97.06 107 ALA A O 1
ATOM 827 N N . ALA A 1 108 ? -2.223 6.661 -0.618 1.00 96.06 108 ALA A N 1
ATOM 828 C CA . ALA A 1 108 ? -2.880 7.959 -0.641 1.00 96.06 108 ALA A CA 1
ATOM 829 C C . ALA A 1 108 ? -2.476 8.773 -1.873 1.00 96.06 108 ALA A C 1
ATOM 831 O O . ALA A 1 108 ? -3.327 9.221 -2.629 1.00 96.06 108 ALA A O 1
ATOM 832 N N . THR A 1 109 ? -1.176 8.895 -2.143 1.00 95.19 109 THR A N 1
ATOM 833 C CA . THR A 1 109 ? -0.672 9.618 -3.321 1.00 95.19 109 THR A CA 1
ATOM 834 C C . THR A 1 109 ? -1.112 8.941 -4.625 1.00 95.19 109 THR A C 1
ATOM 836 O O . THR A 1 109 ? -1.431 9.627 -5.590 1.00 95.19 109 THR A O 1
ATOM 839 N N . SER A 1 110 ? -1.200 7.605 -4.660 1.00 94.75 110 SER A N 1
ATOM 840 C CA . SER A 1 110 ? -1.743 6.869 -5.815 1.00 94.75 110 SER A CA 1
ATOM 841 C C . SER A 1 110 ? -3.227 7.179 -6.039 1.00 94.75 110 SER A C 1
ATOM 843 O O . SER A 1 110 ? -3.641 7.357 -7.180 1.00 94.75 110 SER A O 1
ATOM 845 N N . TYR A 1 111 ? -4.012 7.285 -4.962 1.00 94.12 111 TYR A N 1
ATOM 846 C CA . TYR A 1 111 ? -5.423 7.681 -4.997 1.00 94.12 111 TYR A CA 1
ATOM 847 C C . TYR A 1 111 ? -5.618 9.139 -5.436 1.00 94.12 111 TYR A C 1
ATOM 849 O O . TYR A 1 111 ? -6.472 9.440 -6.269 1.00 94.12 111 TYR A O 1
ATOM 857 N N . LEU A 1 112 ? -4.794 10.052 -4.925 1.00 92.94 112 LEU A N 1
ATOM 858 C CA . LEU A 1 112 ? -4.822 11.465 -5.307 1.00 92.94 112 LEU A CA 1
ATOM 859 C C . LEU A 1 112 ? -4.410 11.666 -6.774 1.00 92.94 112 LEU A C 1
ATOM 861 O O . LEU A 1 112 ? -4.967 12.503 -7.478 1.00 92.94 112 LEU A O 1
ATOM 865 N N . LEU A 1 113 ? -3.444 10.879 -7.262 1.00 92.19 113 LEU A N 1
ATOM 866 C CA . LEU A 1 113 ? -3.061 10.880 -8.675 1.00 92.19 113 LEU A CA 1
ATOM 867 C C . LEU A 1 113 ? -4.223 10.391 -9.546 1.00 92.19 113 LEU A C 1
ATOM 869 O O . LEU A 1 113 ? -4.560 11.014 -10.547 1.00 92.19 113 LEU A O 1
ATOM 873 N N . ALA A 1 114 ? -4.835 9.279 -9.142 1.00 90.62 114 ALA A N 1
ATOM 874 C CA . ALA A 1 114 ? -5.998 8.670 -9.774 1.00 90.62 114 ALA A CA 1
ATOM 875 C C . ALA A 1 114 ? -7.192 9.637 -9.907 1.00 90.62 114 ALA A C 1
ATOM 877 O O . ALA A 1 114 ? -7.820 9.714 -10.962 1.00 90.62 114 ALA A O 1
ATOM 878 N N . SER A 1 115 ? -7.470 10.410 -8.857 1.00 88.88 115 SER A N 1
ATOM 879 C CA . SER A 1 115 ? -8.538 11.422 -8.819 1.00 88.88 115 SER A CA 1
ATOM 880 C C . SER A 1 115 ? -8.179 12.739 -9.520 1.00 88.88 115 SER A C 1
ATOM 882 O O . SER A 1 115 ? -9.049 13.587 -9.706 1.00 88.88 115 SER A O 1
ATOM 884 N N . GLY A 1 116 ? -6.926 12.913 -9.954 1.00 88.44 116 GLY A N 1
ATOM 885 C CA . GLY A 1 116 ? -6.449 14.141 -10.594 1.00 88.44 116 GLY A CA 1
ATOM 886 C C . GLY A 1 116 ? -6.188 15.297 -9.623 1.00 88.44 116 GLY A C 1
ATOM 887 O O . GLY A 1 116 ? -5.999 16.428 -10.066 1.00 88.44 116 GLY A O 1
ATOM 888 N N . GLU A 1 117 ? -6.158 15.029 -8.316 1.00 89.81 117 GLU A N 1
ATOM 889 C CA . GLU A 1 117 ? -5.890 16.026 -7.273 1.00 89.81 117 GLU A CA 1
ATOM 890 C C . GLU A 1 117 ? -4.403 16.406 -7.196 1.00 89.81 117 GLU A C 1
ATOM 892 O O . GLU A 1 117 ? -4.060 17.526 -6.816 1.00 89.81 117 GLU A O 1
ATOM 897 N N . ILE A 1 118 ? -3.509 15.506 -7.621 1.00 90.31 118 ILE A N 1
ATOM 898 C CA . ILE A 1 118 ? -2.074 15.787 -7.751 1.00 90.31 118 ILE A CA 1
ATOM 899 C C . ILE A 1 118 ? -1.561 15.514 -9.166 1.00 90.31 118 ILE A C 1
ATOM 901 O O . ILE A 1 118 ? -2.082 14.684 -9.909 1.00 90.31 118 ILE A O 1
ATOM 905 N N . GLY A 1 119 ? -0.469 16.189 -9.524 1.00 88.88 119 GLY A N 1
ATOM 906 C CA . GLY A 1 119 ? 0.221 15.963 -10.789 1.00 88.88 119 GLY A CA 1
ATOM 907 C C . GLY A 1 119 ? 1.109 14.714 -10.787 1.00 88.88 119 GLY A C 1
ATOM 908 O O . GLY A 1 119 ? 1.690 14.335 -9.768 1.00 88.88 119 GLY A O 1
ATOM 909 N N . ALA A 1 120 ? 1.310 14.150 -11.981 1.00 89.00 120 ALA A N 1
ATOM 910 C CA . ALA A 1 120 ? 2.207 13.024 -12.257 1.00 89.00 120 ALA A CA 1
ATOM 911 C C . ALA A 1 120 ? 3.612 13.178 -11.639 1.00 89.00 120 ALA A C 1
ATOM 913 O O . ALA A 1 120 ? 4.160 12.222 -11.095 1.00 89.00 120 ALA A O 1
ATOM 914 N N . ALA A 1 121 ? 4.180 14.390 -11.660 1.00 89.62 121 ALA A N 1
ATOM 915 C CA . ALA A 1 121 ? 5.517 14.663 -11.132 1.00 89.62 121 ALA A CA 1
ATOM 916 C C . ALA A 1 121 ? 5.635 14.447 -9.611 1.00 89.62 121 ALA A C 1
ATOM 918 O O . ALA A 1 121 ? 6.662 13.958 -9.142 1.00 89.62 121 ALA A O 1
ATOM 919 N N . ALA A 1 122 ? 4.589 14.772 -8.842 1.00 90.12 122 ALA A N 1
ATOM 920 C CA . ALA A 1 122 ? 4.592 14.577 -7.392 1.00 90.12 122 ALA A CA 1
ATOM 921 C C . ALA A 1 122 ? 4.639 13.083 -7.044 1.00 90.12 122 ALA A C 1
ATOM 923 O O . ALA A 1 122 ? 5.441 12.655 -6.212 1.00 90.12 122 ALA A O 1
ATOM 924 N N . PHE A 1 123 ? 3.839 12.276 -7.747 1.00 93.56 123 PHE A N 1
ATOM 925 C CA . PHE A 1 123 ? 3.867 10.826 -7.604 1.00 93.56 123 PHE A CA 1
ATOM 926 C C . PHE A 1 123 ? 5.202 10.231 -8.065 1.00 93.56 123 PHE A C 1
ATOM 928 O O . PHE A 1 123 ? 5.824 9.479 -7.317 1.00 93.56 123 PHE A O 1
ATOM 935 N N . ALA A 1 124 ? 5.681 10.612 -9.254 1.00 93.38 124 ALA A N 1
ATOM 936 C CA . ALA A 1 124 ? 6.946 10.126 -9.800 1.00 93.38 124 ALA A CA 1
ATOM 937 C C . ALA A 1 124 ? 8.126 10.397 -8.858 1.00 93.38 124 ALA A C 1
ATOM 939 O O . ALA A 1 124 ? 8.924 9.494 -8.621 1.00 93.38 124 ALA A O 1
ATOM 940 N N . GLY A 1 125 ? 8.193 11.585 -8.248 1.00 94.00 125 GLY A N 1
ATOM 941 C CA . GLY A 1 125 ? 9.203 11.906 -7.237 1.00 94.00 125 GLY A CA 1
ATOM 942 C C . GLY A 1 125 ? 9.074 11.063 -5.965 1.00 94.00 125 GLY A C 1
ATOM 943 O O . GLY A 1 125 ? 10.080 10.594 -5.434 1.00 94.00 125 GLY A O 1
ATOM 944 N N . LEU A 1 126 ? 7.846 10.809 -5.494 1.00 94.62 126 LEU A N 1
ATOM 945 C CA . LEU A 1 126 ? 7.609 9.995 -4.300 1.00 94.62 126 LEU A CA 1
ATOM 946 C C . LEU A 1 126 ? 8.058 8.546 -4.498 1.00 94.62 126 LEU A C 1
ATOM 948 O O . LEU A 1 126 ? 8.718 7.979 -3.625 1.00 94.62 126 LEU A O 1
ATOM 952 N N . VAL A 1 127 ? 7.685 7.922 -5.613 1.00 94.50 127 VAL A N 1
ATOM 953 C CA . VAL A 1 127 ? 7.956 6.495 -5.862 1.00 94.50 127 VAL A CA 1
ATOM 954 C C . VAL A 1 127 ? 9.247 6.254 -6.648 1.00 94.50 127 VAL A C 1
ATOM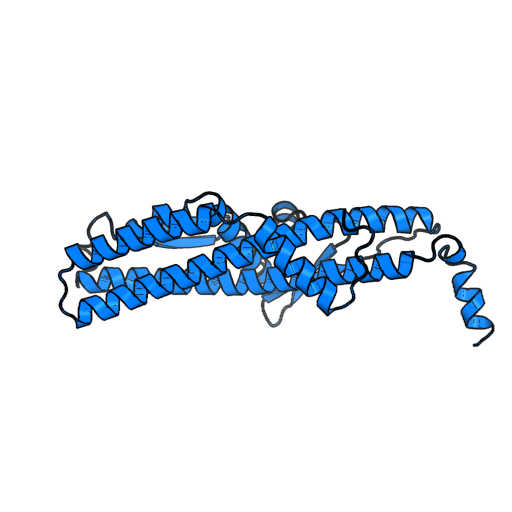 956 O O . VAL A 1 127 ? 9.678 5.109 -6.766 1.00 94.50 127 VAL A O 1
ATOM 959 N N . GLY A 1 128 ? 9.900 7.327 -7.100 1.00 94.69 128 GLY A N 1
ATOM 960 C CA . GLY A 1 128 ? 11.151 7.292 -7.851 1.00 94.69 128 GLY A CA 1
ATOM 961 C C . GLY A 1 128 ? 10.976 6.682 -9.236 1.00 94.69 128 GLY A C 1
ATOM 962 O O . GLY A 1 128 ? 11.754 5.802 -9.589 1.00 94.69 128 GLY A O 1
ATOM 963 N N . LEU A 1 129 ? 9.927 7.066 -9.973 1.00 94.06 129 LEU A N 1
ATOM 964 C CA . LEU A 1 129 ? 9.717 6.569 -11.338 1.00 94.06 129 LEU A CA 1
ATOM 965 C C . LEU A 1 129 ? 10.776 7.134 -12.293 1.00 94.06 129 LEU A C 1
ATOM 967 O O . LEU A 1 129 ? 11.113 8.316 -12.175 1.00 94.06 129 LEU A O 1
ATOM 971 N N . PRO A 1 130 ? 11.248 6.330 -13.262 1.00 92.38 130 PRO A N 1
ATOM 972 C CA . PRO A 1 130 ? 12.129 6.813 -14.312 1.00 92.38 130 PRO A CA 1
ATOM 973 C C . PRO A 1 130 ? 11.517 7.977 -15.085 1.00 92.38 130 PRO A C 1
ATOM 975 O O . PRO A 1 130 ? 10.322 7.977 -15.375 1.00 92.38 130 PRO A O 1
ATOM 978 N N . ALA A 1 131 ? 12.349 8.920 -15.529 1.00 89.12 131 ALA A N 1
ATOM 979 C CA . ALA A 1 131 ? 11.896 10.034 -16.370 1.00 89.12 131 ALA A CA 1
ATOM 980 C C . ALA A 1 131 ? 11.314 9.577 -17.724 1.00 89.12 131 ALA A C 1
ATOM 982 O O . ALA A 1 131 ? 10.554 10.312 -18.347 1.00 89.12 131 ALA A O 1
ATOM 983 N N . ALA A 1 132 ? 11.674 8.371 -18.177 1.00 87.62 132 ALA A N 1
ATOM 984 C CA . ALA A 1 132 ? 11.127 7.755 -19.383 1.00 87.62 132 ALA A CA 1
ATOM 985 C C . ALA A 1 132 ? 9.712 7.181 -19.184 1.00 87.62 132 ALA A C 1
ATOM 987 O O . ALA A 1 132 ? 9.082 6.772 -20.157 1.00 87.62 132 ALA A O 1
ATOM 988 N N . PHE A 1 133 ? 9.215 7.091 -17.947 1.00 90.94 133 PHE A N 1
ATOM 989 C CA . PHE A 1 133 ? 7.867 6.606 -17.684 1.00 90.94 133 PHE A CA 1
ATOM 990 C C . PHE A 1 133 ? 6.872 7.766 -17.746 1.00 90.94 133 PHE A C 1
ATOM 992 O O . PHE A 1 133 ? 6.988 8.747 -17.013 1.00 90.94 133 PHE A O 1
ATOM 999 N N . GLU A 1 134 ? 5.860 7.631 -18.597 1.00 88.00 134 GLU A N 1
ATOM 1000 C CA . GLU A 1 134 ? 4.769 8.593 -18.711 1.00 88.00 134 GLU A CA 1
ATOM 1001 C C . GLU A 1 134 ? 3.538 8.111 -17.968 1.00 88.00 134 GLU A C 1
ATOM 1003 O O . GLU A 1 134 ? 3.099 6.973 -18.123 1.00 88.00 134 GLU A O 1
ATOM 1008 N N . ILE A 1 135 ? 2.956 9.008 -17.180 1.00 86.38 135 ILE A N 1
ATOM 1009 C CA . ILE A 1 135 ? 1.744 8.737 -16.420 1.00 86.38 135 ILE A CA 1
ATOM 1010 C C . ILE A 1 135 ? 0.557 9.318 -17.185 1.00 86.38 135 ILE A C 1
ATOM 1012 O O . ILE A 1 135 ? 0.449 10.534 -17.347 1.00 86.38 135 ILE A O 1
ATOM 1016 N N . GLY A 1 136 ? -0.351 8.450 -17.618 1.00 81.88 136 GLY A N 1
ATOM 1017 C CA . GLY A 1 136 ? -1.653 8.826 -18.158 1.00 81.88 136 GLY A CA 1
ATOM 1018 C C . GLY A 1 136 ? -2.751 8.608 -17.122 1.00 81.88 136 GLY A C 1
ATOM 1019 O O . GLY A 1 136 ? -2.856 7.523 -16.557 1.00 81.88 136 GLY A O 1
ATOM 1020 N N . ILE A 1 137 ? -3.598 9.612 -16.887 1.00 74.94 137 ILE A N 1
ATOM 1021 C CA . ILE A 1 137 ? -4.784 9.475 -16.028 1.00 74.94 137 ILE A CA 1
ATOM 1022 C C . ILE A 1 137 ? -5.993 9.207 -16.929 1.00 74.94 137 ILE A C 1
ATOM 1024 O O . ILE A 1 137 ? -6.366 10.040 -17.757 1.00 74.94 137 ILE A O 1
ATOM 1028 N N . GLY A 1 138 ? -6.591 8.021 -16.806 1.00 64.69 138 GLY A N 1
ATOM 1029 C CA . GLY A 1 138 ? -7.745 7.627 -17.610 1.00 64.69 138 GLY A CA 1
ATOM 1030 C C . GLY A 1 138 ? -9.033 8.326 -17.163 1.00 64.69 138 GLY A C 1
ATOM 1031 O O . GLY A 1 138 ? -9.521 8.078 -16.061 1.00 64.69 138 GLY A O 1
ATOM 1032 N N . ALA A 1 139 ? -9.638 9.124 -18.050 1.00 48.19 139 ALA A N 1
ATOM 1033 C CA . ALA A 1 139 ? -10.831 9.938 -17.771 1.00 48.19 139 ALA A CA 1
ATOM 1034 C C . ALA A 1 139 ? -12.094 9.152 -17.350 1.00 48.19 139 ALA A C 1
ATOM 1036 O O . ALA A 1 139 ? -13.029 9.746 -16.825 1.00 48.19 139 ALA A O 1
ATOM 1037 N N . ALA A 1 140 ? -12.147 7.834 -17.579 1.00 46.38 140 ALA A N 1
ATOM 1038 C CA . ALA A 1 140 ? -13.347 7.022 -17.343 1.00 46.38 140 ALA A CA 1
ATOM 1039 C C . ALA A 1 140 ? -13.346 6.238 -16.017 1.00 46.38 140 ALA A C 1
ATOM 1041 O O . ALA A 1 140 ? -14.385 5.706 -15.638 1.00 46.38 140 ALA A O 1
ATOM 1042 N N . ALA A 1 141 ? -12.209 6.143 -15.319 1.00 50.19 141 ALA A N 1
ATOM 1043 C CA . ALA A 1 141 ? -12.108 5.330 -14.100 1.00 50.19 141 ALA A CA 1
ATOM 1044 C C . ALA A 1 141 ? -11.146 5.889 -13.040 1.00 50.19 141 ALA A C 1
ATOM 1046 O O . ALA A 1 141 ? -10.945 5.241 -12.018 1.00 50.19 141 ALA A O 1
ATOM 1047 N N . GLY A 1 142 ? -10.517 7.047 -13.284 1.00 55.94 142 GLY A N 1
ATOM 1048 C CA . GLY A 1 142 ? -9.501 7.582 -12.377 1.00 55.94 142 GLY A CA 1
ATOM 1049 C C . GLY A 1 142 ? -8.330 6.616 -12.191 1.00 55.94 142 GLY A C 1
ATOM 1050 O O . GLY A 1 142 ? -7.786 6.494 -11.108 1.00 55.94 142 GLY A O 1
ATOM 1051 N N . VAL A 1 143 ? -7.965 5.846 -13.216 1.00 61.53 143 VAL A N 1
ATOM 1052 C CA . VAL A 1 143 ? -6.859 4.884 -13.123 1.00 61.53 143 VAL A CA 1
ATOM 1053 C C . VAL A 1 143 ? -5.605 5.526 -13.705 1.00 61.53 143 VAL A C 1
ATOM 1055 O O . VAL A 1 143 ? -5.634 6.031 -14.830 1.00 61.53 143 VAL A O 1
ATOM 1058 N N . ALA A 1 144 ? -4.510 5.507 -12.942 1.00 72.06 144 ALA A N 1
ATOM 1059 C CA . ALA A 1 144 ? -3.200 5.939 -13.413 1.00 72.06 144 ALA A CA 1
ATOM 1060 C C . ALA A 1 144 ? -2.523 4.794 -14.182 1.00 72.06 144 ALA A C 1
ATOM 1062 O O . ALA A 1 144 ? -2.136 3.781 -13.600 1.00 72.06 144 ALA A O 1
ATOM 1063 N N . ALA A 1 145 ? -2.380 4.962 -15.493 1.00 81.31 145 ALA A N 1
ATOM 1064 C CA . ALA A 1 145 ? -1.586 4.090 -16.345 1.00 81.31 145 ALA A CA 1
ATOM 1065 C C . ALA A 1 145 ? -0.164 4.642 -16.455 1.00 81.31 145 ALA A C 1
ATOM 1067 O O . ALA A 1 145 ? 0.026 5.853 -16.558 1.00 81.31 145 ALA A O 1
ATOM 1068 N N . ILE A 1 146 ? 0.829 3.756 -16.459 1.00 83.25 146 ILE A N 1
ATOM 1069 C CA . ILE A 1 146 ? 2.231 4.132 -16.639 1.00 83.25 146 ILE A CA 1
ATOM 1070 C C . ILE A 1 146 ? 2.742 3.453 -17.905 1.00 83.25 146 ILE A C 1
ATOM 1072 O O . ILE A 1 146 ? 2.789 2.227 -17.993 1.00 83.25 146 ILE A O 1
ATOM 1076 N N . GLY A 1 147 ? 3.065 4.267 -18.903 1.00 81.94 147 GLY A N 1
ATOM 1077 C CA . GLY A 1 147 ? 3.666 3.849 -20.162 1.00 81.94 147 GLY A CA 1
ATOM 1078 C C . GLY A 1 147 ? 5.151 4.183 -20.206 1.00 81.94 147 GLY A C 1
ATOM 1079 O O . GLY A 1 147 ? 5.667 4.906 -19.361 1.00 81.94 147 GLY A O 1
ATOM 1080 N N . LEU A 1 148 ? 5.837 3.666 -21.217 1.00 81.38 148 LEU A N 1
ATOM 1081 C CA . LEU A 1 148 ? 7.218 4.025 -21.519 1.00 81.38 148 LEU A CA 1
ATOM 1082 C C . LEU A 1 148 ? 7.227 4.945 -22.733 1.00 81.38 148 LEU A C 1
ATOM 1084 O O . LEU A 1 148 ? 6.640 4.587 -23.757 1.00 81.38 148 LEU A O 1
ATOM 1088 N N . THR A 1 149 ? 7.929 6.074 -22.657 1.00 73.44 149 THR A N 1
ATOM 1089 C CA . THR A 1 149 ? 8.154 6.909 -23.832 1.00 73.44 149 THR A CA 1
ATOM 1090 C C . THR A 1 149 ? 9.590 6.976 -24.265 1.00 73.44 149 THR A C 1
ATOM 1092 O O . THR A 1 149 ? 10.535 7.229 -23.521 1.00 73.44 149 THR A O 1
ATOM 1095 N N . PHE A 1 150 ? 9.729 6.783 -25.568 1.00 61.72 150 PHE A N 1
ATOM 1096 C CA . PHE A 1 150 ? 10.946 7.041 -26.293 1.00 61.72 150 PHE A CA 1
ATOM 1097 C C . PHE A 1 150 ? 10.788 8.373 -27.008 1.00 61.72 150 PHE A C 1
ATOM 1099 O O . PHE A 1 150 ? 10.736 8.441 -28.233 1.00 61.72 150 PHE A O 1
ATOM 1106 N N . ALA A 1 151 ? 10.737 9.465 -26.246 1.00 47.19 151 ALA A N 1
ATOM 1107 C CA . ALA A 1 151 ? 11.051 10.775 -26.800 1.00 47.19 151 ALA A CA 1
ATOM 1108 C C . ALA A 1 151 ? 12.566 10.841 -27.042 1.00 47.19 151 ALA A C 1
ATOM 1110 O O . ALA A 1 151 ? 13.313 11.513 -26.332 1.00 47.19 151 ALA A O 1
ATOM 1111 N N . ILE A 1 152 ? 13.068 10.056 -27.996 1.00 45.03 152 ILE A N 1
ATOM 1112 C CA . ILE A 1 152 ? 14.484 10.071 -28.328 1.00 45.03 152 ILE A CA 1
ATOM 1113 C C . ILE A 1 152 ? 14.652 9.948 -29.837 1.00 45.03 152 ILE A C 1
ATOM 1115 O O . ILE A 1 152 ? 14.633 8.860 -30.401 1.00 45.03 152 ILE A O 1
ATOM 1119 N N . GLY A 1 153 ? 14.944 11.083 -30.473 1.00 45.72 153 GLY A N 1
ATOM 1120 C CA . GLY A 1 153 ? 15.695 11.139 -31.728 1.00 45.72 153 GLY A CA 1
ATOM 1121 C C . GLY A 1 153 ? 17.143 10.668 -31.530 1.00 45.72 153 GLY A C 1
ATOM 1122 O O . GLY A 1 153 ? 18.084 11.406 -31.808 1.00 45.72 153 GLY A O 1
ATOM 1123 N N . ALA A 1 154 ? 17.345 9.469 -30.974 1.00 50.41 154 ALA A N 1
ATOM 1124 C CA . ALA A 1 154 ? 18.664 8.874 -30.813 1.00 50.41 154 ALA A CA 1
ATOM 1125 C C . ALA A 1 154 ? 19.028 8.201 -32.128 1.00 50.41 154 ALA A C 1
ATOM 1127 O O . ALA A 1 154 ? 18.666 7.062 -32.389 1.00 50.41 154 ALA A O 1
ATOM 1128 N N . ILE A 1 155 ? 19.792 8.929 -32.935 1.00 54.09 155 ILE A N 1
ATOM 1129 C CA . ILE A 1 155 ? 20.383 8.458 -34.191 1.00 54.09 155 ILE A CA 1
ATOM 1130 C C . ILE A 1 155 ? 21.433 7.339 -33.927 1.00 54.09 155 ILE A C 1
ATOM 1132 O O . ILE A 1 155 ? 21.892 6.693 -34.861 1.00 54.09 155 ILE A O 1
ATOM 1136 N N . SER A 1 156 ? 21.798 7.060 -32.658 1.00 70.12 156 SER A N 1
ATOM 1137 C CA . SER A 1 156 ? 22.778 6.030 -32.264 1.00 70.12 156 SER A CA 1
ATOM 1138 C C . SER A 1 156 ? 22.244 5.040 -31.218 1.00 70.12 156 SER A C 1
ATOM 1140 O O . SER A 1 156 ? 21.784 5.435 -30.141 1.00 70.12 156 SER A O 1
ATOM 1142 N N . GLY A 1 157 ? 22.399 3.740 -31.499 1.00 72.75 157 GLY A N 1
ATOM 1143 C CA . GLY A 1 157 ? 21.950 2.639 -30.641 1.00 72.75 157 GLY A CA 1
ATOM 1144 C C . GLY A 1 157 ? 22.667 2.525 -29.285 1.00 72.75 157 GLY A C 1
ATOM 1145 O O . GLY A 1 157 ? 22.091 1.966 -28.352 1.00 72.75 157 GLY A O 1
ATOM 1146 N N . SER A 1 158 ? 23.867 3.103 -29.122 1.00 79.44 158 SER A N 1
ATOM 1147 C CA . SER A 1 158 ? 24.582 3.110 -27.832 1.00 79.44 158 SER A CA 1
ATOM 1148 C C . SER A 1 158 ? 23.894 3.997 -26.797 1.00 79.44 158 SER A C 1
ATOM 1150 O O . SER A 1 158 ? 23.728 3.598 -25.650 1.00 7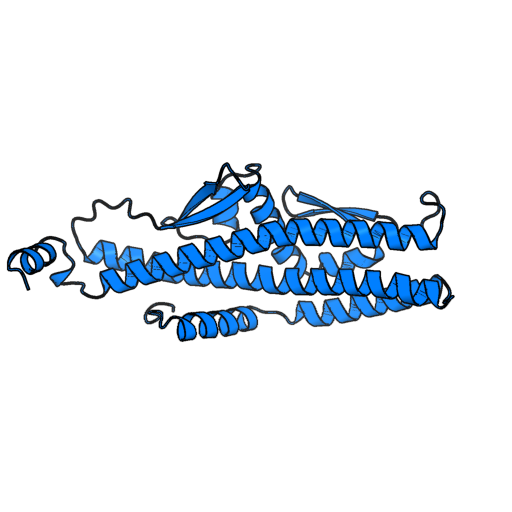9.44 158 SER A O 1
ATOM 1152 N N . ILE A 1 159 ? 23.432 5.177 -27.220 1.00 82.12 159 ILE A N 1
ATOM 1153 C CA . ILE A 1 159 ? 22.710 6.123 -26.360 1.00 82.12 159 ILE A CA 1
ATOM 1154 C C . ILE A 1 159 ? 21.365 5.522 -25.944 1.00 82.12 159 ILE A C 1
ATOM 1156 O O . ILE A 1 159 ? 20.956 5.652 -24.792 1.00 82.12 159 ILE A O 1
ATOM 1160 N N . LYS A 1 160 ? 20.684 4.845 -26.879 1.00 83.56 160 LYS A N 1
ATOM 1161 C CA . LYS A 1 160 ? 19.438 4.118 -26.609 1.00 83.56 160 LYS A CA 1
ATOM 1162 C C . LYS A 1 160 ? 19.654 3.035 -25.549 1.00 83.56 160 LYS A C 1
ATOM 1164 O O . LYS A 1 160 ? 18.911 2.996 -24.574 1.00 83.56 160 LYS A O 1
ATOM 1169 N N . ARG A 1 161 ? 20.699 2.213 -25.701 1.00 87.19 161 ARG A N 1
ATOM 1170 C CA . ARG A 1 161 ? 21.079 1.184 -24.723 1.00 87.19 161 ARG A CA 1
ATOM 1171 C C . ARG A 1 161 ? 21.290 1.775 -23.330 1.00 87.19 161 ARG A C 1
ATOM 1173 O O . ARG A 1 161 ? 20.734 1.251 -22.373 1.00 87.19 161 ARG A O 1
ATOM 1180 N N . ASP A 1 162 ? 22.088 2.833 -23.218 1.00 88.75 162 ASP A N 1
ATOM 1181 C CA . ASP A 1 162 ? 22.457 3.397 -21.915 1.00 88.75 162 ASP A CA 1
ATOM 1182 C C . ASP A 1 162 ? 21.225 3.972 -21.197 1.00 88.75 162 ASP A C 1
ATOM 1184 O O . ASP A 1 162 ? 20.959 3.621 -20.052 1.00 88.75 162 ASP A O 1
ATOM 1188 N N . LYS A 1 163 ? 20.372 4.716 -21.913 1.00 87.94 163 LYS A N 1
ATOM 1189 C CA . LYS A 1 163 ? 19.099 5.214 -21.363 1.00 87.94 163 LYS A CA 1
ATOM 1190 C C . LYS A 1 163 ? 18.144 4.099 -20.944 1.00 87.94 163 LYS A C 1
ATOM 1192 O O . LYS A 1 163 ? 17.438 4.233 -19.946 1.00 87.94 163 LYS A O 1
ATOM 1197 N N . LEU A 1 164 ? 18.094 3.013 -21.711 1.00 90.38 164 LEU A N 1
ATOM 1198 C CA . LEU A 1 164 ? 17.275 1.854 -21.377 1.00 90.38 164 LEU A CA 1
ATOM 1199 C C . LEU A 1 164 ? 17.763 1.155 -20.110 1.00 90.38 164 LEU A C 1
ATOM 1201 O O . LEU A 1 164 ? 16.941 0.790 -19.279 1.00 90.38 164 LEU A O 1
ATOM 1205 N N . ARG A 1 165 ? 19.080 1.012 -19.939 1.00 92.75 165 ARG A N 1
ATOM 1206 C CA . ARG A 1 165 ? 19.676 0.457 -18.717 1.00 92.75 165 ARG A CA 1
ATOM 1207 C C . ARG A 1 165 ? 19.314 1.282 -17.496 1.00 92.75 165 ARG A C 1
ATOM 1209 O O . ARG A 1 165 ? 18.807 0.733 -16.524 1.00 92.75 165 ARG A O 1
ATOM 1216 N N . ASP A 1 166 ? 19.489 2.596 -17.585 1.00 92.00 166 ASP A N 1
ATOM 1217 C CA . ASP A 1 166 ? 19.130 3.507 -16.497 1.00 92.00 166 ASP A CA 1
ATOM 1218 C C . ASP A 1 166 ? 17.634 3.405 -16.163 1.00 92.00 166 ASP A C 1
ATOM 1220 O O . ASP A 1 166 ? 17.261 3.255 -14.999 1.00 92.00 166 ASP A O 1
ATOM 1224 N N . THR A 1 167 ? 16.782 3.366 -17.194 1.00 92.56 167 THR A N 1
ATOM 1225 C CA . THR A 1 167 ? 15.328 3.193 -17.043 1.00 92.56 167 THR A CA 1
ATOM 1226 C C . THR A 1 167 ? 14.971 1.869 -16.367 1.00 92.56 167 THR A C 1
ATOM 1228 O O . THR A 1 167 ? 14.071 1.837 -15.531 1.00 92.56 167 THR A O 1
ATOM 1231 N N . ILE A 1 168 ? 15.661 0.774 -16.701 1.00 95.50 168 ILE A N 1
ATOM 1232 C CA . ILE A 1 168 ? 15.437 -0.540 -16.087 1.00 95.50 168 ILE A CA 1
ATOM 1233 C C . ILE A 1 168 ? 15.854 -0.513 -14.615 1.00 95.50 168 ILE A C 1
ATOM 1235 O O . ILE A 1 168 ? 15.042 -0.866 -13.762 1.00 95.50 168 ILE A O 1
ATOM 1239 N N . HIS A 1 169 ? 17.061 -0.040 -14.288 1.00 95.50 169 HIS A N 1
ATOM 1240 C CA . HIS A 1 169 ? 17.534 0.009 -12.899 1.00 95.50 169 HIS A CA 1
ATOM 1241 C C . HIS A 1 169 ? 16.636 0.892 -12.016 1.00 95.50 169 HIS A C 1
ATOM 1243 O O . HIS A 1 169 ? 16.324 0.558 -10.870 1.00 95.50 169 HIS A O 1
ATOM 1249 N N . GLU A 1 170 ? 16.200 2.041 -12.532 1.00 95.12 170 GLU A N 1
ATOM 1250 C CA . GLU A 1 170 ? 15.235 2.901 -11.849 1.00 95.12 170 GLU A CA 1
ATOM 1251 C C . GLU A 1 170 ? 13.872 2.213 -11.720 1.00 95.12 170 GLU A C 1
ATOM 1253 O O . GLU A 1 170 ? 13.350 2.121 -10.609 1.00 95.12 170 GLU A O 1
ATOM 1258 N N . GLY A 1 171 ? 13.350 1.642 -12.808 1.00 95.88 171 GLY A N 1
ATOM 1259 C CA . GLY A 1 171 ? 12.047 0.984 -12.852 1.00 95.88 171 GLY A CA 1
ATOM 1260 C C . GLY A 1 171 ? 11.944 -0.223 -11.919 1.00 95.88 171 GLY A C 1
ATOM 1261 O O . GLY A 1 171 ? 10.923 -0.393 -11.255 1.00 95.88 171 GLY A O 1
ATOM 1262 N N . VAL A 1 172 ? 13.007 -1.025 -11.789 1.00 97.44 172 VAL A N 1
ATOM 1263 C CA . VAL A 1 172 ? 13.083 -2.131 -10.819 1.00 97.44 172 VAL A CA 1
ATOM 1264 C C . VAL A 1 172 ? 12.935 -1.604 -9.391 1.00 97.44 172 VAL A C 1
ATOM 1266 O O . VAL A 1 172 ? 12.131 -2.135 -8.619 1.00 97.44 172 VAL A O 1
ATOM 1269 N N . ARG A 1 173 ? 13.638 -0.519 -9.038 1.00 96.75 173 ARG A N 1
ATOM 1270 C CA . ARG A 1 173 ? 13.542 0.091 -7.700 1.00 96.75 173 ARG A CA 1
ATOM 1271 C C . ARG A 1 173 ? 12.146 0.649 -7.425 1.00 96.75 173 ARG A C 1
ATOM 1273 O O . ARG A 1 173 ? 11.598 0.387 -6.350 1.00 96.75 173 ARG A O 1
ATOM 1280 N N . SER A 1 174 ? 11.538 1.361 -8.378 1.00 97.19 174 SER A N 1
ATOM 1281 C CA . SER A 1 174 ? 10.171 1.881 -8.214 1.00 97.19 174 SER A CA 1
ATOM 1282 C C . SER A 1 174 ? 9.164 0.740 -8.051 1.00 97.19 174 SER A C 1
ATOM 1284 O O . SER A 1 174 ? 8.304 0.791 -7.170 1.00 97.19 174 SER A O 1
ATOM 1286 N N . ARG A 1 175 ? 9.299 -0.327 -8.849 1.00 97.50 175 ARG A N 1
ATOM 1287 C CA . ARG A 1 175 ? 8.437 -1.518 -8.804 1.00 97.50 175 ARG A CA 1
ATOM 1288 C C . ARG A 1 175 ? 8.501 -2.217 -7.448 1.00 97.50 175 ARG A C 1
ATOM 1290 O O . ARG A 1 175 ? 7.453 -2.541 -6.890 1.00 97.50 175 ARG A O 1
ATOM 1297 N N . VAL A 1 176 ? 9.699 -2.401 -6.883 1.00 98.00 176 VAL A N 1
ATOM 1298 C CA . VAL A 1 176 ? 9.884 -2.959 -5.528 1.00 98.00 176 VAL A CA 1
ATOM 1299 C C . VAL A 1 176 ? 9.203 -2.077 -4.483 1.00 98.00 176 VAL A C 1
ATOM 1301 O O . VAL A 1 176 ? 8.428 -2.578 -3.665 1.00 98.00 176 VAL A O 1
ATOM 1304 N N . LYS A 1 177 ? 9.421 -0.758 -4.542 1.00 97.94 177 LYS A N 1
ATOM 1305 C CA . LYS A 1 177 ? 8.824 0.205 -3.606 1.00 97.94 177 LYS A CA 1
ATOM 1306 C C . LYS A 1 177 ? 7.293 0.178 -3.642 1.00 97.94 177 LYS A C 1
ATOM 1308 O O . LYS A 1 177 ? 6.655 0.086 -2.592 1.00 97.94 177 LYS A O 1
ATOM 1313 N N . LEU A 1 178 ? 6.703 0.200 -4.838 1.00 98.25 178 LEU A N 1
ATOM 1314 C CA . LEU A 1 178 ? 5.254 0.111 -5.041 1.00 98.25 178 LEU A CA 1
ATOM 1315 C C . LEU A 1 178 ? 4.695 -1.230 -4.554 1.00 98.25 178 LEU A C 1
ATOM 1317 O O . LEU A 1 178 ? 3.684 -1.270 -3.851 1.00 98.25 178 LEU A O 1
ATOM 1321 N N . LYS A 1 179 ? 5.372 -2.340 -4.871 1.00 98.06 179 LYS A N 1
ATOM 1322 C CA . LYS A 1 179 ? 4.942 -3.669 -4.435 1.00 98.06 179 LYS A CA 1
ATOM 1323 C C . LYS A 1 179 ? 4.977 -3.811 -2.915 1.00 98.06 179 LYS A C 1
ATOM 1325 O O . LYS A 1 179 ? 4.027 -4.346 -2.343 1.00 98.06 179 LYS A O 1
ATOM 1330 N N . LYS A 1 180 ? 6.030 -3.322 -2.258 1.00 98.12 180 LYS A N 1
ATOM 1331 C CA . LYS A 1 180 ? 6.128 -3.308 -0.794 1.00 98.12 180 LYS A CA 1
ATOM 1332 C C . LYS A 1 180 ? 4.985 -2.514 -0.176 1.00 98.12 180 LYS A C 1
ATOM 1334 O O . LYS A 1 180 ? 4.297 -3.039 0.695 1.00 98.12 180 LYS A O 1
ATOM 1339 N N . ALA A 1 181 ? 4.738 -1.300 -0.672 1.00 98.19 181 ALA A N 1
ATOM 1340 C CA . ALA A 1 181 ? 3.633 -0.477 -0.194 1.00 98.19 181 ALA A CA 1
ATOM 1341 C C . ALA A 1 181 ? 2.289 -1.209 -0.324 1.00 98.19 181 ALA A C 1
ATOM 1343 O O . ALA A 1 181 ? 1.482 -1.203 0.604 1.00 98.19 181 ALA A O 1
ATOM 1344 N N . TYR A 1 182 ? 2.068 -1.903 -1.445 1.00 98.06 182 TYR A N 1
ATOM 1345 C CA . TYR A 1 182 ? 0.861 -2.699 -1.651 1.00 98.06 182 TYR A CA 1
ATOM 1346 C C . TYR A 1 182 ? 0.730 -3.822 -0.611 1.00 98.06 182 TYR A C 1
ATOM 1348 O O . TYR A 1 182 ? -0.330 -3.968 -0.008 1.00 98.06 182 TYR A O 1
ATOM 1356 N N . LEU A 1 183 ? 1.793 -4.597 -0.370 1.00 97.62 183 LEU A N 1
ATOM 1357 C CA . LEU A 1 183 ? 1.769 -5.705 0.593 1.00 97.62 183 LEU A CA 1
ATOM 1358 C C . LEU A 1 183 ? 1.499 -5.218 2.025 1.00 97.62 183 LEU A C 1
ATOM 1360 O O . LEU A 1 183 ? 0.674 -5.808 2.725 1.00 97.62 183 LEU A O 1
ATOM 1364 N N . VAL A 1 184 ? 2.155 -4.132 2.440 1.00 97.75 184 VAL A N 1
ATOM 1365 C CA . VAL A 1 184 ? 1.986 -3.533 3.773 1.00 97.75 184 VAL A CA 1
ATOM 1366 C C . VAL A 1 184 ? 0.556 -3.030 3.962 1.00 97.75 184 VAL A C 1
ATOM 1368 O O . VAL A 1 184 ? -0.102 -3.407 4.930 1.00 97.75 184 VAL A O 1
ATOM 1371 N N . ASN A 1 185 ? 0.034 -2.245 3.015 1.00 97.44 185 ASN A N 1
ATOM 1372 C CA . ASN A 1 185 ? -1.330 -1.717 3.099 1.00 97.44 185 ASN A CA 1
ATOM 1373 C C . ASN A 1 185 ? -2.391 -2.823 3.019 1.00 97.44 185 ASN A C 1
ATOM 1375 O O . ASN A 1 185 ? -3.441 -2.720 3.649 1.00 97.44 185 ASN A O 1
ATOM 1379 N N . TYR A 1 186 ? -2.125 -3.902 2.278 1.00 96.88 186 TYR A N 1
ATOM 1380 C CA . TYR A 1 186 ? -3.052 -5.025 2.169 1.00 96.88 186 TYR A CA 1
ATOM 1381 C C . TYR A 1 186 ? -3.161 -5.753 3.507 1.00 96.88 186 TYR A C 1
ATOM 1383 O O . TYR A 1 186 ? -4.260 -6.037 3.983 1.00 96.88 186 TYR A O 1
ATOM 1391 N N . LYS A 1 187 ? -2.018 -5.983 4.159 1.00 96.19 187 LYS A N 1
ATOM 1392 C CA . LYS A 1 187 ? -1.975 -6.571 5.494 1.00 96.19 187 LYS A CA 1
ATOM 1393 C C . LYS A 1 187 ? -2.613 -5.659 6.545 1.00 96.19 187 LYS A C 1
ATOM 1395 O O . LYS A 1 187 ? -3.390 -6.149 7.357 1.00 96.19 187 LYS A O 1
ATOM 1400 N N . LEU A 1 188 ? -2.356 -4.350 6.486 1.00 96.69 188 LEU A N 1
ATOM 1401 C CA . LEU A 1 188 ? -3.024 -3.360 7.334 1.00 96.69 188 LEU A CA 1
ATOM 1402 C C . LEU A 1 188 ? -4.553 -3.445 7.195 1.00 96.69 188 LEU A C 1
ATOM 1404 O O . LEU A 1 188 ? -5.251 -3.562 8.198 1.00 96.69 188 LEU A O 1
ATOM 1408 N N . SER A 1 189 ? -5.062 -3.433 5.961 1.00 96.38 189 SER A N 1
ATOM 1409 C CA . SER A 1 189 ? -6.496 -3.523 5.664 1.00 96.38 189 SER A CA 1
ATOM 1410 C C . SER A 1 189 ? -7.126 -4.803 6.229 1.00 96.38 189 SER A C 1
ATOM 1412 O O . SER A 1 189 ? -8.167 -4.746 6.885 1.00 96.38 189 SER A O 1
ATOM 1414 N N . ILE A 1 190 ? -6.471 -5.958 6.062 1.00 96.25 190 ILE A N 1
ATOM 1415 C CA . ILE A 1 190 ? -6.928 -7.221 6.665 1.00 96.25 190 ILE A CA 1
ATOM 1416 C C . ILE A 1 190 ? -6.964 -7.127 8.193 1.00 96.25 190 ILE A C 1
ATOM 1418 O O . ILE A 1 190 ? -7.929 -7.584 8.804 1.00 96.25 190 ILE A O 1
ATOM 1422 N N . SER A 1 191 ? -5.946 -6.536 8.821 1.00 96.69 191 SER A N 1
ATOM 1423 C CA . SER A 1 191 ? -5.902 -6.393 10.278 1.00 96.69 191 SER A CA 1
ATOM 1424 C C . SER A 1 191 ? -7.008 -5.483 10.814 1.00 96.69 191 SER A C 1
ATOM 1426 O O . SER A 1 191 ? -7.631 -5.829 11.816 1.00 96.69 191 SER A O 1
ATOM 1428 N N . ILE A 1 192 ? -7.301 -4.367 10.141 1.00 96.88 192 ILE A N 1
ATOM 1429 C CA . ILE A 1 192 ? -8.398 -3.453 10.511 1.00 96.88 192 ILE A CA 1
ATOM 1430 C C . ILE A 1 192 ? -9.755 -4.163 10.384 1.00 96.88 192 ILE A C 1
ATOM 1432 O O . ILE A 1 192 ? -10.589 -4.094 11.293 1.00 96.88 192 ILE A O 1
ATOM 1436 N N . LEU A 1 193 ? -9.962 -4.918 9.301 1.00 95.81 193 LEU A N 1
ATOM 1437 C CA . LEU A 1 193 ? -11.164 -5.736 9.134 1.00 95.81 193 LEU A CA 1
ATOM 1438 C C . LEU A 1 193 ? -11.286 -6.826 10.204 1.00 95.81 193 LEU A C 1
ATOM 1440 O O . LEU A 1 193 ? -12.380 -7.069 10.710 1.00 95.81 193 LEU A O 1
ATOM 1444 N N . ALA A 1 194 ? -10.180 -7.473 10.574 1.00 96.38 194 ALA A N 1
ATOM 1445 C CA . ALA A 1 194 ? -10.173 -8.472 11.635 1.00 96.38 194 ALA A CA 1
ATOM 1446 C C . ALA A 1 194 ? -10.532 -7.851 12.993 1.00 96.38 194 ALA A C 1
ATOM 1448 O O . ALA A 1 194 ? -11.314 -8.436 13.735 1.00 96.38 194 ALA A O 1
ATOM 1449 N N . MET A 1 195 ? -10.014 -6.658 13.306 1.00 97.25 195 MET A N 1
ATOM 1450 C CA . MET A 1 195 ? -10.382 -5.912 14.517 1.00 97.25 195 MET A CA 1
ATOM 1451 C C . MET A 1 195 ? -11.881 -5.601 14.548 1.00 97.25 195 MET A C 1
ATOM 1453 O O . MET A 1 195 ? -12.532 -5.853 15.559 1.00 97.25 195 MET A O 1
ATOM 1457 N N . SER A 1 196 ? -12.431 -5.149 13.422 1.00 95.44 196 SER A N 1
ATOM 1458 C CA . SER A 1 196 ? -13.868 -4.898 13.260 1.00 95.44 196 SER A CA 1
ATOM 1459 C C . SER A 1 196 ? -14.695 -6.178 13.501 1.00 95.44 196 SER A C 1
ATOM 1461 O O . SER A 1 196 ? -15.591 -6.248 14.345 1.00 95.44 196 SER A O 1
ATOM 1463 N N . GLY A 1 197 ? -14.316 -7.282 12.848 1.00 94.94 197 GLY A N 1
ATOM 1464 C CA . GLY A 1 197 ? -14.939 -8.592 13.068 1.00 94.94 197 GLY A CA 1
ATOM 1465 C C . GLY A 1 197 ? -14.886 -9.055 14.531 1.00 94.94 197 GLY A C 1
ATOM 1466 O O . GLY A 1 197 ? -15.882 -9.556 15.056 1.00 94.94 197 GLY A O 1
ATOM 1467 N N . THR A 1 198 ? -13.759 -8.832 15.211 1.00 96.56 198 THR A N 1
ATOM 1468 C CA . THR A 1 198 ? -13.589 -9.141 16.637 1.00 96.56 198 THR A CA 1
ATOM 1469 C C . THR A 1 198 ? -14.524 -8.310 17.516 1.00 96.56 198 THR A C 1
ATOM 1471 O O . THR A 1 198 ? -15.137 -8.869 18.425 1.00 96.56 198 THR A O 1
ATOM 1474 N N . ILE A 1 199 ? -14.703 -7.012 17.240 1.00 95.44 199 ILE A N 1
ATOM 1475 C CA . ILE A 1 199 ? -15.655 -6.168 17.983 1.00 95.44 199 ILE A CA 1
ATOM 1476 C C . ILE A 1 199 ? -17.059 -6.766 17.910 1.00 95.44 199 ILE A C 1
ATOM 1478 O O . ILE A 1 199 ? -17.699 -6.947 18.948 1.00 95.44 199 ILE A O 1
ATOM 1482 N N . LYS A 1 200 ? -17.525 -7.118 16.705 1.00 93.25 200 LYS A N 1
ATOM 1483 C CA . LYS A 1 200 ? -18.854 -7.718 16.503 1.00 93.25 200 LYS A CA 1
ATOM 1484 C C . LYS A 1 200 ? -19.012 -9.020 17.282 1.00 93.25 200 LYS A C 1
ATOM 1486 O O . LYS A 1 200 ? -19.946 -9.145 18.071 1.00 93.25 200 LYS A O 1
ATOM 1491 N N . ALA A 1 201 ? -18.066 -9.945 17.126 1.00 94.19 201 ALA A N 1
ATOM 1492 C CA . ALA A 1 201 ? -18.124 -11.257 17.766 1.00 94.19 201 ALA A CA 1
ATOM 1493 C C . ALA A 1 201 ? -18.121 -11.170 19.303 1.00 94.19 201 ALA A C 1
ATOM 1495 O O . ALA A 1 201 ? -18.887 -11.863 19.980 1.00 94.19 201 ALA A O 1
ATOM 1496 N N . LEU A 1 202 ? -17.284 -10.298 19.875 1.00 95.81 202 LEU A N 1
ATOM 1497 C CA . LEU A 1 202 ? -17.203 -10.126 21.325 1.00 95.81 202 LEU A CA 1
ATOM 1498 C C . LEU A 1 202 ? -18.434 -9.400 21.885 1.00 95.81 202 LEU A C 1
ATOM 1500 O O . LEU A 1 202 ? -18.932 -9.775 22.949 1.00 95.81 202 LEU A O 1
ATOM 1504 N N . LYS A 1 203 ? -18.976 -8.421 21.149 1.00 92.06 203 LYS A N 1
ATOM 1505 C CA . LYS A 1 203 ? -20.230 -7.738 21.501 1.00 92.06 203 LYS A CA 1
ATOM 1506 C C . LYS A 1 203 ? -21.408 -8.715 21.537 1.00 92.06 203 LYS A C 1
ATOM 1508 O O . LYS A 1 203 ? -22.171 -8.714 22.501 1.00 92.06 203 LYS A O 1
ATOM 1513 N N . GLU A 1 204 ? -21.535 -9.583 20.533 1.00 92.69 204 GLU A N 1
ATOM 1514 C CA . GLU A 1 204 ? -22.559 -10.642 20.482 1.00 92.69 204 GLU A CA 1
ATOM 1515 C C . GLU A 1 204 ? -22.399 -11.660 21.620 1.00 92.69 204 GLU A C 1
ATOM 1517 O O . GLU A 1 204 ? -23.386 -12.119 22.199 1.00 92.69 204 GLU A O 1
ATOM 1522 N N . SER A 1 205 ? -21.153 -11.938 22.007 1.00 93.31 205 SER A N 1
ATOM 1523 C CA . SER A 1 205 ? -20.807 -12.812 23.134 1.00 93.31 205 SER A CA 1
ATOM 1524 C C . SER A 1 205 ? -20.973 -12.149 24.509 1.00 93.31 205 SER A C 1
ATOM 1526 O O . SER A 1 205 ? -20.666 -12.771 25.525 1.00 93.31 205 SER A O 1
ATOM 1528 N N . LYS A 1 206 ? -21.477 -10.905 24.566 1.00 91.94 206 LYS A N 1
ATOM 1529 C CA . LYS A 1 206 ? -21.687 -10.117 25.796 1.00 91.94 206 LYS A CA 1
ATOM 1530 C C . LYS A 1 206 ? -20.413 -9.912 26.627 1.00 91.94 206 LYS A C 1
ATOM 1532 O O . LYS A 1 206 ? -20.492 -9.752 27.845 1.00 91.94 206 LYS A O 1
ATOM 1537 N N . VAL A 1 207 ? -19.256 -9.905 25.970 1.00 94.50 207 VAL A N 1
ATOM 1538 C CA . VAL A 1 207 ? -17.975 -9.542 26.586 1.00 94.50 207 VAL A CA 1
ATOM 1539 C C . VAL A 1 207 ? -18.022 -8.071 26.989 1.00 94.50 207 VAL A C 1
ATOM 1541 O O . VAL A 1 207 ? -18.666 -7.251 26.325 1.00 94.50 207 VAL A O 1
ATOM 1544 N N . THR A 1 208 ? -17.382 -7.723 28.102 1.00 95.31 208 THR A N 1
ATOM 1545 C CA . THR A 1 208 ? -17.432 -6.346 28.595 1.00 95.31 208 THR A CA 1
ATOM 1546 C C . THR A 1 208 ? -16.637 -5.412 27.681 1.00 95.31 208 THR A C 1
ATOM 1548 O O . THR A 1 208 ? -15.630 -5.801 27.092 1.00 95.31 208 THR A O 1
ATOM 1551 N N . ILE A 1 209 ? -17.057 -4.146 27.571 1.00 93.00 209 ILE A N 1
ATOM 1552 C CA . ILE A 1 209 ? -16.349 -3.151 26.746 1.00 93.00 209 ILE A CA 1
ATOM 1553 C C . ILE A 1 209 ? -14.849 -3.073 27.104 1.00 93.00 209 ILE A C 1
ATOM 1555 O O . ILE A 1 209 ? -14.042 -3.111 26.178 1.00 93.00 209 ILE A O 1
ATOM 1559 N N . PRO A 1 210 ? -14.430 -3.028 28.389 1.00 93.75 210 PRO A N 1
ATOM 1560 C CA . PRO A 1 210 ? -13.006 -3.018 28.733 1.00 93.75 210 PRO A CA 1
ATOM 1561 C C . PRO A 1 210 ? -12.224 -4.223 28.193 1.00 93.75 210 PRO A C 1
ATOM 1563 O O . PRO A 1 210 ? -11.117 -4.049 27.690 1.00 93.75 210 PRO A O 1
ATOM 1566 N N . GLU A 1 211 ? -12.799 -5.428 28.239 1.00 95.25 211 GLU A N 1
ATOM 1567 C CA . GLU A 1 211 ? -12.167 -6.644 27.705 1.00 95.25 211 GLU A CA 1
ATOM 1568 C C . GLU A 1 211 ? -12.070 -6.620 26.172 1.00 95.25 211 GLU A C 1
ATOM 1570 O O . GLU A 1 211 ? -11.067 -7.066 25.608 1.00 95.25 211 GLU A O 1
ATOM 1575 N N . ILE A 1 212 ? -13.072 -6.053 25.487 1.00 95.81 212 ILE A N 1
ATOM 1576 C CA . ILE A 1 212 ? -13.019 -5.821 24.035 1.00 95.81 212 ILE A CA 1
ATOM 1577 C C . ILE A 1 212 ? -11.857 -4.884 23.704 1.00 95.81 212 ILE A C 1
ATOM 1579 O O . ILE A 1 212 ? -11.029 -5.211 22.856 1.00 95.81 212 ILE A O 1
ATOM 1583 N N . ILE A 1 213 ? -11.761 -3.742 24.392 1.00 95.44 213 ILE A N 1
ATOM 1584 C CA . ILE A 1 213 ? -10.695 -2.762 24.153 1.00 95.44 213 ILE A CA 1
ATOM 1585 C C . ILE A 1 213 ? -9.314 -3.368 24.412 1.00 95.44 213 ILE A C 1
ATOM 1587 O O . ILE A 1 213 ? -8.406 -3.155 23.610 1.00 95.44 213 ILE A O 1
ATOM 1591 N N . GLU A 1 214 ? -9.142 -4.155 25.475 1.00 95.88 214 GLU A N 1
ATOM 1592 C CA . GLU A 1 214 ? -7.859 -4.811 25.745 1.00 95.88 214 GLU A CA 1
ATOM 1593 C C . GLU A 1 214 ? -7.500 -5.838 24.664 1.00 95.88 214 GLU A C 1
ATOM 1595 O O . GLU A 1 214 ? -6.367 -5.868 24.181 1.00 95.88 214 GLU A O 1
ATOM 1600 N N . THR A 1 215 ? -8.482 -6.607 24.186 1.00 97.12 215 THR A N 1
ATOM 1601 C CA . THR A 1 215 ? -8.283 -7.538 23.065 1.00 97.12 215 THR A CA 1
ATOM 1602 C C . THR A 1 215 ? -7.799 -6.802 21.814 1.00 97.12 215 THR A C 1
ATOM 1604 O O . THR A 1 215 ? -6.863 -7.244 21.146 1.00 97.12 215 THR A O 1
ATOM 1607 N N . LEU A 1 216 ? -8.387 -5.644 21.510 1.00 96.88 216 LEU A N 1
ATOM 1608 C CA . LEU A 1 216 ? -7.971 -4.822 20.375 1.00 96.88 216 LEU A CA 1
ATOM 1609 C C . LEU A 1 216 ? -6.570 -4.231 20.566 1.00 96.88 216 LEU A C 1
ATOM 1611 O O . LEU A 1 216 ? -5.791 -4.226 19.615 1.00 96.88 216 LEU A O 1
ATOM 1615 N N . LYS A 1 217 ? -6.213 -3.791 21.781 1.00 96.50 217 LYS A N 1
ATOM 1616 C CA . LYS A 1 217 ? -4.850 -3.325 22.106 1.00 96.50 217 LYS A CA 1
ATOM 1617 C C . LYS A 1 217 ? -3.818 -4.416 21.821 1.00 96.50 217 LYS A C 1
ATOM 1619 O O . LYS A 1 217 ? -2.787 -4.134 21.209 1.00 96.50 217 LYS A O 1
ATOM 1624 N N . GLU A 1 218 ? -4.105 -5.662 22.185 1.00 97.38 218 GLU A N 1
ATOM 1625 C CA . GLU A 1 218 ? -3.233 -6.801 21.878 1.00 97.38 218 GLU A CA 1
ATOM 1626 C C . GLU A 1 218 ? -3.167 -7.109 20.374 1.00 97.38 218 GLU A C 1
ATOM 1628 O O . GLU A 1 218 ? -2.081 -7.344 19.835 1.00 97.38 218 GLU A O 1
ATOM 1633 N N . MET A 1 219 ? -4.291 -7.026 19.653 1.00 97.88 219 MET A N 1
ATOM 1634 C CA . MET A 1 219 ? -4.298 -7.157 18.189 1.00 97.88 219 MET A CA 1
ATOM 1635 C C . MET A 1 219 ? -3.459 -6.068 17.507 1.00 97.88 219 MET A C 1
ATOM 1637 O O . MET A 1 219 ? -2.726 -6.364 16.559 1.00 97.88 219 MET A O 1
ATOM 1641 N N . VAL A 1 220 ? -3.529 -4.824 17.992 1.00 97.06 220 VAL A N 1
ATOM 1642 C CA . VAL A 1 220 ? -2.713 -3.702 17.507 1.00 97.06 220 VAL A CA 1
ATOM 1643 C C . VAL A 1 220 ? -1.232 -3.991 17.740 1.00 97.06 220 VAL A C 1
ATOM 1645 O O . VAL A 1 220 ? -0.462 -3.970 16.781 1.00 97.06 220 VAL A O 1
ATOM 1648 N N . LYS A 1 221 ? -0.830 -4.347 18.968 1.00 97.12 221 LYS A N 1
ATOM 1649 C CA . LYS A 1 221 ? 0.568 -4.688 19.300 1.00 97.12 221 LYS A 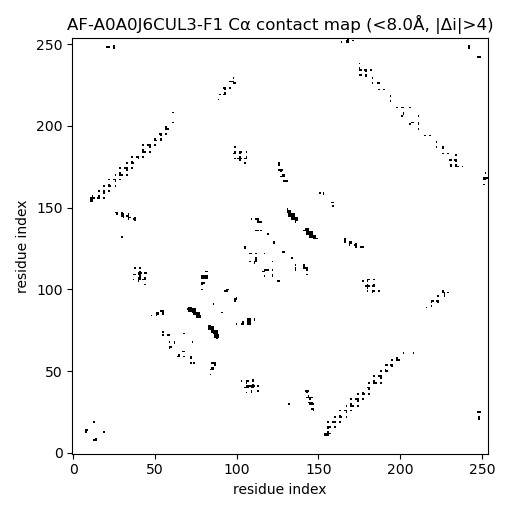CA 1
ATOM 1650 C C . LYS A 1 221 ? 1.107 -5.819 18.423 1.00 97.12 221 LYS A C 1
ATOM 1652 O O . LYS A 1 221 ? 2.207 -5.710 17.877 1.00 97.12 221 LYS A O 1
ATOM 1657 N N . LYS A 1 222 ? 0.325 -6.888 18.246 1.00 96.88 222 LYS A N 1
ATOM 1658 C CA . LYS A 1 222 ? 0.691 -8.014 17.379 1.00 96.88 222 LYS A CA 1
ATOM 1659 C C . LYS A 1 222 ? 0.870 -7.563 15.931 1.00 96.88 222 LYS A C 1
ATOM 1661 O O . LYS A 1 222 ? 1.880 -7.888 15.313 1.00 96.88 222 LYS A O 1
ATOM 1666 N N . THR A 1 223 ? -0.075 -6.784 15.409 1.00 96.38 223 THR A N 1
ATOM 1667 C CA . THR A 1 223 ? -0.020 -6.301 14.024 1.00 96.38 223 THR A CA 1
ATOM 1668 C C . THR A 1 223 ? 1.188 -5.393 13.797 1.00 96.38 223 THR A C 1
ATOM 1670 O O . THR A 1 223 ? 1.870 -5.550 12.789 1.00 96.38 223 THR A O 1
ATOM 1673 N N . ILE A 1 224 ? 1.509 -4.508 14.746 1.00 97.00 224 ILE A N 1
ATOM 1674 C CA . ILE A 1 224 ? 2.721 -3.678 14.699 1.00 97.00 224 ILE A CA 1
ATOM 1675 C C . ILE A 1 224 ? 3.964 -4.564 14.571 1.00 97.00 224 ILE A C 1
ATOM 1677 O O . ILE A 1 224 ? 4.749 -4.372 13.649 1.00 97.00 224 ILE A O 1
ATOM 1681 N N . SER A 1 225 ? 4.112 -5.579 15.432 1.00 95.12 225 SER A N 1
ATOM 1682 C CA . SER A 1 225 ? 5.270 -6.489 15.391 1.00 95.12 225 SER A CA 1
ATOM 1683 C C . SER A 1 225 ? 5.394 -7.254 14.070 1.00 95.12 225 SER A C 1
ATOM 1685 O O . SER A 1 225 ? 6.495 -7.609 13.651 1.00 95.12 225 SER A O 1
ATOM 1687 N N . GLU A 1 226 ? 4.271 -7.547 13.421 1.00 94.19 226 GLU A N 1
ATOM 1688 C CA . GLU A 1 226 ? 4.261 -8.226 12.134 1.00 94.19 226 GLU A CA 1
ATOM 1689 C C . GLU A 1 226 ? 4.570 -7.295 10.958 1.00 94.19 226 GLU A C 1
ATOM 1691 O O . GLU A 1 226 ? 5.273 -7.710 10.039 1.00 94.19 226 GLU A O 1
ATOM 1696 N N . LEU A 1 227 ? 4.043 -6.069 10.966 1.00 93.38 227 LEU A N 1
ATOM 1697 C CA . LEU A 1 227 ? 4.269 -5.090 9.902 1.00 93.38 227 LEU A CA 1
ATOM 1698 C C . LEU A 1 227 ? 5.689 -4.524 9.950 1.00 93.38 227 LEU A C 1
ATOM 1700 O O . LEU A 1 227 ? 6.300 -4.364 8.901 1.00 93.38 227 LEU A O 1
ATOM 1704 N N . ASP A 1 228 ? 6.244 -4.302 11.141 1.00 91.06 228 ASP A N 1
ATOM 1705 C CA . ASP A 1 228 ? 7.599 -3.761 11.329 1.00 91.06 228 ASP A CA 1
ATOM 1706 C C . ASP A 1 228 ? 8.705 -4.6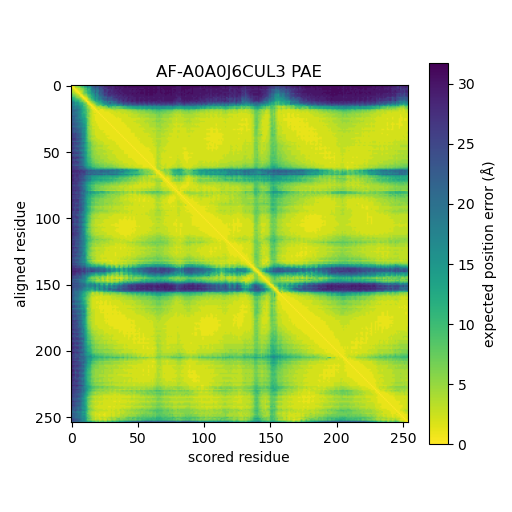85 10.777 1.00 91.06 228 ASP A C 1
ATOM 1708 O O . ASP A 1 228 ? 9.800 -4.245 10.440 1.00 91.06 228 ASP A O 1
ATOM 1712 N N . LYS A 1 229 ? 8.403 -5.979 10.614 1.00 90.94 229 LYS A N 1
ATOM 1713 C CA . LYS A 1 229 ? 9.316 -6.962 10.006 1.00 90.94 229 LYS A CA 1
ATOM 1714 C C . LYS A 1 229 ? 9.296 -6.946 8.477 1.00 90.94 229 LYS A C 1
ATOM 1716 O O . LYS A 1 229 ? 10.208 -7.504 7.863 1.00 90.94 229 LYS A O 1
ATOM 1721 N N . MET A 1 230 ? 8.271 -6.345 7.866 1.00 91.56 230 MET A N 1
ATOM 1722 C CA . MET A 1 230 ? 8.127 -6.322 6.413 1.00 91.56 230 MET A CA 1
ATOM 1723 C C . MET A 1 230 ? 9.196 -5.433 5.790 1.00 91.56 230 MET A C 1
ATOM 1725 O O . MET A 1 230 ? 9.342 -4.252 6.114 1.00 91.56 230 MET A O 1
ATOM 1729 N N . ASN A 1 231 ? 9.933 -6.003 4.849 1.00 90.06 231 ASN A N 1
ATOM 1730 C CA . ASN A 1 231 ? 11.044 -5.332 4.194 1.00 90.06 231 ASN A CA 1
ATOM 1731 C C . ASN A 1 231 ? 10.989 -5.560 2.677 1.00 90.06 231 ASN A C 1
ATOM 1733 O O . ASN A 1 231 ? 10.005 -6.070 2.142 1.00 90.06 231 ASN A O 1
ATOM 1737 N N . ASP A 1 232 ? 12.009 -5.096 1.963 1.00 92.81 232 ASP A N 1
ATOM 1738 C CA . ASP A 1 232 ? 12.013 -5.126 0.499 1.00 92.81 232 ASP A CA 1
ATOM 1739 C C . ASP A 1 232 ? 12.109 -6.563 -0.045 1.00 92.81 232 ASP A C 1
ATOM 1741 O O . ASP A 1 232 ? 11.637 -6.821 -1.151 1.00 92.81 232 ASP A O 1
ATOM 1745 N N . GLN A 1 233 ? 12.635 -7.512 0.739 1.00 93.25 233 GLN A N 1
ATOM 1746 C CA . GLN A 1 233 ? 12.807 -8.909 0.337 1.00 93.25 233 GLN A CA 1
ATOM 1747 C C . GLN A 1 233 ? 11.471 -9.584 0.005 1.00 93.25 233 GLN A C 1
ATOM 1749 O O . GLN A 1 233 ? 11.373 -10.259 -1.017 1.00 93.25 233 GLN A O 1
ATOM 1754 N N . ASP A 1 234 ? 10.423 -9.329 0.796 1.00 91.00 234 ASP A N 1
ATOM 1755 C CA . ASP A 1 234 ? 9.082 -9.873 0.542 1.00 91.00 234 ASP A CA 1
ATOM 1756 C C . ASP A 1 234 ? 8.548 -9.416 -0.826 1.00 91.00 234 ASP A C 1
ATOM 1758 O O . ASP A 1 234 ? 7.915 -10.171 -1.567 1.00 91.00 234 ASP A O 1
ATOM 1762 N N . ALA A 1 235 ? 8.814 -8.156 -1.187 1.00 95.69 235 ALA A N 1
ATOM 1763 C CA . ALA A 1 235 ? 8.440 -7.620 -2.487 1.00 95.69 235 ALA A CA 1
ATOM 1764 C C . ALA A 1 235 ? 9.290 -8.239 -3.604 1.00 95.69 235 ALA A C 1
ATOM 1766 O O . ALA A 1 235 ? 8.732 -8.673 -4.611 1.00 95.69 235 ALA A O 1
ATOM 1767 N N . ILE A 1 236 ? 10.609 -8.325 -3.417 1.00 96.44 236 ILE A N 1
ATOM 1768 C CA . ILE A 1 236 ? 11.549 -8.889 -4.395 1.00 96.44 236 ILE A CA 1
ATOM 1769 C C . ILE A 1 236 ? 11.199 -10.343 -4.727 1.00 96.44 236 ILE A C 1
ATOM 1771 O O . ILE A 1 236 ? 11.151 -10.696 -5.902 1.00 96.44 236 ILE A O 1
ATOM 1775 N N . GLU A 1 237 ? 10.888 -11.178 -3.735 1.00 94.88 237 GLU A N 1
ATOM 1776 C CA . GLU A 1 237 ? 10.547 -12.590 -3.954 1.00 94.88 237 GLU A CA 1
ATOM 1777 C C . GLU A 1 237 ? 9.274 -12.761 -4.787 1.00 94.88 237 GLU A C 1
ATOM 1779 O O . GLU A 1 237 ? 9.236 -13.562 -5.727 1.00 94.88 237 GLU A O 1
ATOM 1784 N N . VAL A 1 238 ? 8.242 -11.961 -4.503 1.00 94.25 238 VAL A N 1
ATOM 1785 C CA . VAL A 1 238 ? 6.999 -11.985 -5.284 1.00 94.25 238 VAL A CA 1
ATOM 1786 C C . VAL A 1 238 ? 7.239 -11.509 -6.719 1.00 94.25 238 VAL A C 1
ATOM 1788 O O . VAL A 1 238 ? 6.691 -12.091 -7.657 1.00 94.25 238 VAL A O 1
ATOM 1791 N N . LEU A 1 239 ? 8.055 -10.470 -6.908 1.00 97.06 239 LEU A N 1
ATOM 1792 C CA . LEU A 1 239 ? 8.375 -9.934 -8.234 1.00 97.06 239 LEU A CA 1
ATOM 1793 C C . LEU A 1 239 ? 9.251 -10.896 -9.047 1.00 97.06 239 LEU A C 1
ATOM 1795 O O . LEU A 1 239 ? 8.986 -11.095 -10.229 1.00 97.06 239 LEU A O 1
ATOM 1799 N N . ALA A 1 240 ? 10.208 -11.574 -8.415 1.00 95.75 240 ALA A N 1
ATOM 1800 C CA . ALA A 1 240 ? 11.006 -12.615 -9.057 1.00 95.75 240 ALA A CA 1
ATOM 1801 C C . ALA A 1 240 ? 10.132 -13.794 -9.522 1.00 95.75 240 ALA A C 1
ATOM 1803 O O . ALA A 1 240 ? 10.327 -14.326 -10.617 1.00 95.75 240 ALA A O 1
ATOM 1804 N N . GLY A 1 241 ? 9.130 -14.181 -8.723 1.00 95.50 241 GLY A N 1
ATOM 1805 C CA . GLY A 1 241 ? 8.125 -15.168 -9.124 1.00 95.50 241 GLY A CA 1
ATOM 1806 C C . GLY A 1 241 ? 7.298 -14.718 -10.334 1.00 95.50 241 GLY A C 1
ATOM 1807 O O . GLY A 1 241 ? 7.061 -15.516 -11.243 1.00 95.50 241 GLY A O 1
ATOM 1808 N N . LEU A 1 242 ? 6.908 -13.440 -10.374 1.00 94.69 242 LEU A N 1
ATOM 1809 C CA . LEU A 1 242 ? 6.178 -12.839 -11.494 1.00 94.69 242 LEU A CA 1
ATOM 1810 C C . LEU A 1 242 ? 7.014 -12.833 -12.783 1.00 94.69 242 LEU A C 1
ATOM 1812 O O . LEU A 1 242 ? 6.535 -13.285 -13.822 1.00 94.69 242 LEU A O 1
ATOM 1816 N N . ASP A 1 243 ? 8.269 -12.390 -12.702 1.00 97.38 243 ASP A N 1
ATOM 1817 C CA . ASP A 1 243 ? 9.188 -12.339 -13.845 1.00 97.38 243 ASP A CA 1
ATOM 1818 C C . ASP A 1 243 ? 9.494 -13.745 -14.380 1.00 97.38 243 ASP A C 1
ATOM 1820 O O . ASP A 1 243 ? 9.438 -13.986 -15.588 1.00 97.38 243 ASP A O 1
ATOM 1824 N N . LYS A 1 244 ? 9.717 -14.717 -13.484 1.00 96.38 244 LYS A N 1
ATOM 1825 C CA . LYS A 1 244 ? 9.892 -16.126 -13.861 1.00 96.38 244 LYS A CA 1
ATOM 1826 C C . LYS A 1 244 ? 8.647 -16.693 -14.545 1.00 96.38 244 LYS A C 1
ATOM 1828 O O . LYS A 1 244 ? 8.778 -17.440 -15.510 1.00 96.38 244 LYS A O 1
ATOM 1833 N N . GLY A 1 245 ? 7.456 -16.355 -14.050 1.00 95.44 245 GLY A N 1
ATOM 1834 C CA . GLY A 1 245 ? 6.188 -16.803 -14.627 1.00 95.44 245 GLY A CA 1
ATOM 1835 C C . GLY A 1 245 ? 5.938 -16.266 -16.039 1.00 95.44 245 GLY A C 1
ATOM 1836 O O . GLY A 1 245 ? 5.354 -16.970 -16.857 1.00 95.44 245 GLY A O 1
ATOM 1837 N N . ARG A 1 246 ? 6.407 -15.047 -16.336 1.00 94.44 246 ARG A N 1
ATOM 1838 C CA . ARG A 1 246 ? 6.299 -14.412 -17.661 1.00 94.44 246 ARG A CA 1
ATOM 1839 C C . ARG A 1 246 ? 7.431 -14.790 -18.620 1.00 94.44 246 ARG A C 1
ATOM 1841 O O . ARG A 1 246 ? 7.284 -14.612 -19.824 1.00 94.44 246 ARG A O 1
ATOM 1848 N N . GLY A 1 247 ? 8.547 -15.308 -18.104 1.00 95.06 247 GLY A N 1
ATOM 1849 C CA . GLY A 1 247 ? 9.768 -15.490 -18.892 1.00 95.06 247 GLY A CA 1
ATOM 1850 C C . GLY A 1 247 ? 10.442 -14.158 -19.237 1.00 95.06 247 GLY A C 1
ATOM 1851 O O . GLY A 1 247 ? 11.051 -14.040 -20.299 1.00 95.06 247 GLY A O 1
ATOM 1852 N N . SER A 1 248 ? 10.302 -13.157 -18.362 1.00 94.69 248 SER A N 1
ATOM 1853 C CA . SER A 1 248 ? 10.826 -11.807 -18.576 1.00 94.69 248 SER A CA 1
ATOM 1854 C C . SER A 1 248 ? 12.353 -11.795 -18.683 1.00 94.69 248 SER A C 1
ATOM 1856 O O . SER A 1 248 ? 13.058 -12.594 -18.060 1.00 94.69 248 SER A O 1
ATOM 1858 N N . TRP A 1 249 ? 12.882 -10.856 -19.468 1.00 94.75 249 TRP A N 1
ATOM 1859 C CA . TRP A 1 249 ? 14.322 -10.644 -19.596 1.00 94.75 249 TRP A CA 1
ATOM 1860 C C . TRP A 1 249 ? 14.831 -9.771 -18.443 1.00 94.75 249 TRP A C 1
ATOM 1862 O O . TRP A 1 249 ? 14.508 -8.591 -18.384 1.00 94.75 249 TRP A O 1
ATOM 1872 N N . THR A 1 250 ? 15.624 -10.345 -17.535 1.00 93.75 250 THR A N 1
ATOM 1873 C CA . THR A 1 250 ? 16.045 -9.703 -16.269 1.00 93.75 250 THR A CA 1
ATOM 1874 C C . THR A 1 250 ? 17.559 -9.513 -16.145 1.00 93.75 250 THR A C 1
ATOM 1876 O O . THR A 1 250 ? 18.083 -9.252 -15.063 1.00 93.75 250 THR A O 1
ATOM 1879 N N . SER A 1 251 ? 18.302 -9.665 -17.247 1.00 92.19 251 SER A N 1
ATOM 1880 C CA . SER A 1 251 ? 19.775 -9.665 -17.232 1.00 92.19 251 SER A CA 1
ATOM 1881 C C . SER A 1 251 ? 20.405 -8.350 -16.761 1.00 92.19 251 SER A C 1
ATOM 1883 O O . SER A 1 251 ? 21.595 -8.334 -16.463 1.00 92.19 251 SER A O 1
ATOM 1885 N N . GLU A 1 252 ? 19.632 -7.268 -16.707 1.00 90.69 252 GLU A N 1
ATOM 1886 C CA . GLU A 1 252 ? 20.078 -5.932 -16.304 1.00 90.69 252 GLU A CA 1
ATOM 1887 C C . GLU A 1 252 ? 19.187 -5.338 -15.209 1.00 90.69 252 GLU A C 1
ATOM 1889 O O . GLU A 1 252 ? 19.043 -4.129 -15.117 1.00 90.69 252 GLU A O 1
ATOM 1894 N N . ASP A 1 253 ? 18.564 -6.174 -14.378 1.00 90.69 253 ASP A N 1
ATOM 1895 C CA . ASP A 1 253 ? 17.758 -5.688 -13.251 1.00 90.69 253 ASP A CA 1
ATOM 1896 C C . ASP A 1 253 ? 18.613 -5.210 -12.049 1.00 90.69 253 ASP A C 1
ATOM 1898 O O . ASP A 1 253 ? 18.051 -4.713 -11.071 1.00 90.69 253 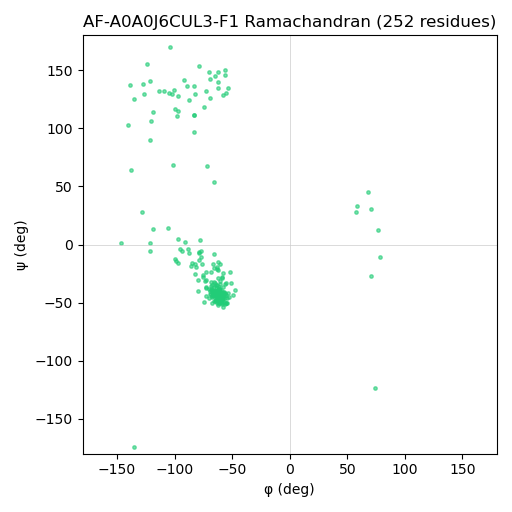ASP A O 1
ATOM 1902 N N . GLN A 1 254 ? 19.944 -5.386 -12.098 1.00 77.56 254 GLN A N 1
ATOM 1903 C CA . GLN A 1 254 ? 20.903 -5.044 -11.031 1.00 77.56 254 GLN A CA 1
ATOM 1904 C C . GLN A 1 254 ? 21.684 -3.763 -11.315 1.00 77.56 254 GLN A C 1
ATOM 1906 O O . GLN A 1 254 ? 22.298 -3.690 -12.402 1.00 77.56 254 GLN A O 1
#

Organism: NCBI:txid208199

Mean predicted aligned error: 7.04 Å

Nearest PDB structures (foldseek):
  8xma-assembly1_A  TM=2.610E-01  e=6.782E+00  Homo sapiens

Radius of gyration: 23.21 Å; Cα contacts (8 Å, |Δi|>4): 326; chains: 1; bounding box: 50×33×77 Å

Secondary structure (DSSP, 8-state):
--HHHHHHHHSSSGGG-TTHHHHHHHHHHHHHHHHHHHHHHHHHHHHHHHHHHHHHHHHHHHHS-GGG--TTTSEEEEEETTEEEEEETTTHHHHTSHHHHHHHHHHHHHHHHHHTSS-HHHHHHHHT--TTEEEEEETTTTEEEEEE-------SHHHHHHHHHHHHHHHHHHHHHHHHHHHHHHHHHHHHHHHHHHHHHHHHTT--HHHHHHHHHHHHHHHHHHHTT--HHHHHHHHHHHHHHHT---TT--

Sequence (254 aa):
MSFWDDIGGLFTGDTYFPDNPKREHRAQELAQDCGDFTSKLSSLAEKVKNDLTQLNDELASLYGDPTKLPSDVKPVEMEFGQWGVDVAQLIVPLITVPVVSASLTIAATSYLLASGEIGAAAFAGLVGLPAAFEIGIGAAAGVAAIGLTFAIGAISGSIKRDKLRDTIHEGVRSRVKLKKAYLVNYKLSISILAMSGTIKALKESKVTIPEIIETLKEMVKKTISELDKMNDQDAIEVLAGLDKGRGSWTSEDQ

pLDDT: mean 87.67, std 14.51, range [39.94, 98.25]

Solvent-accessible surface area (backbone atoms only — not comparable to full-atom values): 13438 Å² total; per-residue (Å²): 136,59,81,68,67,60,54,60,41,72,78,61,33,39,71,86,34,77,59,44,68,53,42,52,51,38,37,39,51,35,22,42,51,39,15,53,39,38,38,53,20,18,57,45,33,56,48,38,49,52,41,37,49,50,34,41,52,54,60,40,60,76,66,76,41,76,91,70,56,53,77,60,59,36,66,43,82,44,69,30,82,94,41,76,44,59,38,24,45,67,51,46,71,46,51,64,34,68,70,43,38,54,18,45,28,53,15,31,44,29,33,34,38,17,71,62,78,42,58,65,66,62,48,32,65,72,53,44,51,31,91,47,49,43,73,45,68,40,92,88,74,38,38,40,42,30,41,63,55,82,93,61,94,58,86,42,32,68,63,49,44,53,54,39,46,55,38,27,40,32,24,47,53,20,35,39,53,44,43,32,25,43,54,50,48,50,52,50,41,52,51,44,46,49,52,40,52,48,52,54,56,38,54,76,68,68,52,53,69,70,58,53,52,50,53,48,52,52,51,40,56,52,48,41,63,56,55,73,69,65,53,65,62,66,24,46,56,55,49,52,52,50,38,62,73,70,67,57,73,62,93,58,60,117